Protein AF-A0A8X6WQ68-F1 (afdb_monomer)

Nearest PDB structures (foldseek):
  4zov-assembly1_A  TM=7.826E-01  e=2.730E-06  Saccharomyces cerevisiae
  7mqa-assembly1_LT  TM=6.633E-01  e=1.779E-06  Homo sapiens
  3mbr-assembly1_X  TM=6.142E-01  e=1.223E-06  Xanthomonas campestris pv. campestris
  7mq8-assembly1_LT  TM=6.773E-01  e=4.189E-06  Homo sapiens
  5n4a-assembly1_A  TM=7.843E-01  e=5.774E-05  Chlamydomonas reinhardtii

Sequence (247 aa):
MVLTCDQKEQKELVNIPEPIRCIDSTYQGGLNLLLVLSTKGHLSIRDADRNGLLIRYVKPFSHVPLFMTINNDYVYLSSAGFLSVLDISTGKFVKKYELAAAYTSLTVHKNHIFTTSFSGFVRCYSKSQIQNVRAYYGAGKKALTCIHARDDWVFTGNRFGKISVFKFDPEPAFPCQFGKCEIVFSLVEDLLYHVLESENHNLPRAGSICPWRKCRVKFQMNWNKEAVYNHIQAHIISSESLYNSTS

Foldseek 3Di:
DDPDDDPVPDADLDDDPFAWQDWDWDDDPNFTWIWTAGQQGWIFIAGVVVSGHTPDTADHDPFRFNEWDDDPQWIWTDGAQKIWIAGNVVSDTDDMDGDPGDFQYWDDDDQWIWTFAQQQWIWIAGVVGRVLIAIDGFFPRGGWRYWDDDPQKIWTDDPVGTIDIDRDDSPAWQAQQQAPGGHIYRDLVRSLCVDQPDPNHDQDAQQDAGRRNPGGDHHHNPDDPVNSSVVVNVVSVVSVVVVVVVD

Structure (mmCIF, N/CA/C/O backbone):
data_AF-A0A8X6WQ68-F1
#
_entry.id   AF-A0A8X6WQ68-F1
#
loop_
_atom_site.group_PDB
_atom_site.id
_atom_site.type_symbol
_atom_site.label_atom_id
_atom_site.label_alt_id
_atom_site.label_comp_id
_atom_site.label_asym_id
_atom_site.label_entity_id
_atom_site.label_seq_id
_atom_site.pdbx_PDB_ins_code
_atom_site.Cartn_x
_atom_site.Cartn_y
_atom_site.Cartn_z
_atom_site.occupancy
_atom_site.B_iso_or_equiv
_atom_site.auth_seq_id
_atom_site.auth_comp_id
_atom_site.auth_asym_id
_atom_site.auth_atom_id
_atom_site.pdbx_PDB_model_num
ATOM 1 N N . MET A 1 1 ? -27.259 11.630 -2.981 1.00 39.47 1 MET A N 1
ATOM 2 C CA . MET A 1 1 ? -27.544 11.531 -1.537 1.00 39.47 1 MET A CA 1
ATOM 3 C C . MET A 1 1 ? -26.537 12.422 -0.830 1.00 39.47 1 MET A C 1
ATOM 5 O O . MET A 1 1 ? -25.365 12.076 -0.794 1.00 39.47 1 MET A O 1
ATOM 9 N N . VAL A 1 2 ? -26.947 13.622 -0.422 1.00 39.28 2 VAL A N 1
ATOM 10 C CA . VAL A 1 2 ? -26.086 14.534 0.344 1.00 39.28 2 VAL A CA 1
ATOM 11 C C . VAL A 1 2 ? -26.319 14.186 1.808 1.00 39.28 2 VAL A C 1
ATOM 13 O O . VAL A 1 2 ? -27.416 14.397 2.312 1.00 39.28 2 VAL A O 1
ATOM 16 N N . LEU A 1 3 ? -25.331 13.570 2.455 1.00 40.09 3 LEU A N 1
ATOM 17 C CA . LEU A 1 3 ? -25.354 13.334 3.898 1.00 40.09 3 LEU A CA 1
ATOM 18 C C . LEU A 1 3 ? -25.135 14.685 4.585 1.00 40.09 3 LEU A C 1
ATOM 20 O O . LEU A 1 3 ? -24.005 15.153 4.704 1.00 40.09 3 LEU A O 1
ATOM 24 N N . THR A 1 4 ? -26.216 15.349 4.981 1.00 47.88 4 THR A N 1
ATOM 25 C CA . THR A 1 4 ? -26.143 16.499 5.883 1.00 47.88 4 THR A CA 1
ATOM 26 C C . THR A 1 4 ? -26.001 15.970 7.305 1.00 47.88 4 THR A C 1
ATOM 28 O O . THR A 1 4 ? -26.917 15.335 7.818 1.00 47.88 4 THR A O 1
ATOM 31 N N . CYS A 1 5 ? -24.841 16.197 7.925 1.00 54.12 5 CYS A N 1
ATOM 32 C CA . CYS A 1 5 ? -24.649 15.965 9.355 1.00 54.12 5 CYS A CA 1
ATOM 33 C C . CYS A 1 5 ? -25.395 17.070 10.113 1.00 54.12 5 CYS A C 1
ATOM 35 O O . CYS A 1 5 ? -25.023 18.242 10.019 1.00 54.12 5 CYS A O 1
ATOM 37 N N . ASP A 1 6 ? -26.483 16.712 10.791 1.00 54.50 6 ASP A N 1
ATOM 38 C CA . ASP A 1 6 ? -27.281 17.651 11.572 1.00 54.50 6 ASP A CA 1
ATOM 39 C C . ASP A 1 6 ? -26.490 18.035 12.838 1.00 54.50 6 ASP A C 1
ATOM 41 O O . ASP A 1 6 ? -26.101 17.176 13.630 1.00 54.50 6 ASP A O 1
ATOM 45 N N . GLN A 1 7 ? -26.213 19.328 13.050 1.00 55.22 7 GLN A N 1
ATOM 46 C CA . GLN A 1 7 ? -25.324 19.797 14.134 1.00 55.22 7 GLN A CA 1
ATOM 47 C C . GLN A 1 7 ? -25.799 19.407 15.548 1.00 55.22 7 GLN A C 1
ATOM 49 O O . GLN A 1 7 ? -25.013 19.435 16.494 1.00 55.22 7 GLN A O 1
ATOM 54 N N . LYS A 1 8 ? -27.070 19.016 15.706 1.00 58.16 8 LYS A N 1
ATOM 55 C CA . LYS A 1 8 ? -27.654 18.574 16.983 1.00 58.16 8 LYS A CA 1
ATOM 56 C C . LYS A 1 8 ? -27.119 17.226 17.487 1.00 58.16 8 LYS A C 1
ATOM 58 O O . LYS A 1 8 ? -27.368 16.890 18.641 1.00 58.16 8 LYS A O 1
ATOM 63 N N . GLU A 1 9 ? -26.370 16.481 16.674 1.00 69.75 9 GLU A N 1
ATOM 64 C CA . GLU A 1 9 ? -25.820 15.165 17.037 1.00 69.75 9 GLU A CA 1
ATOM 65 C C . GLU A 1 9 ? -24.306 15.173 17.328 1.00 69.75 9 GLU A C 1
ATOM 67 O O . GLU A 1 9 ? -23.690 14.116 17.473 1.00 69.75 9 GLU A O 1
ATOM 72 N N . GLN A 1 10 ? -23.678 16.347 17.459 1.00 71.50 10 GLN A N 1
ATOM 73 C CA . GLN A 1 10 ? -22.254 16.434 17.786 1.00 71.50 10 GLN A CA 1
ATOM 74 C C . GLN A 1 10 ? -21.989 16.019 19.245 1.00 71.50 10 GLN A C 1
ATOM 76 O O . GLN A 1 10 ? -22.470 16.651 20.185 1.00 71.50 10 GLN A O 1
ATOM 81 N N . LYS A 1 11 ? -21.186 14.966 19.441 1.00 79.94 11 LYS A N 1
ATOM 82 C CA . LYS A 1 11 ? -20.765 14.466 20.761 1.00 79.94 11 LYS A CA 1
ATOM 83 C C . LYS A 1 11 ? -19.256 14.261 20.815 1.00 79.94 11 LYS A C 1
ATOM 85 O O . LYS A 1 11 ? -18.659 13.730 19.880 1.00 79.94 11 LYS A O 1
ATOM 90 N N . GLU A 1 12 ? -18.646 14.611 21.942 1.00 83.31 12 GLU A N 1
ATOM 91 C CA . GLU A 1 12 ? -17.256 14.259 22.233 1.00 83.31 12 GLU A CA 1
ATOM 92 C C . GLU A 1 12 ? -17.191 12.836 22.800 1.00 83.31 12 GLU A C 1
ATOM 94 O O . GLU A 1 12 ? -17.532 12.594 23.955 1.00 83.31 12 GLU A O 1
ATOM 99 N N . LEU A 1 13 ? -16.774 11.871 21.976 1.00 83.94 13 LEU A N 1
ATOM 100 C CA . LEU A 1 13 ? -16.684 10.459 22.381 1.00 83.94 13 LEU A CA 1
ATOM 101 C C . LEU A 1 13 ? -15.367 10.121 23.096 1.00 83.94 13 LEU A C 1
ATOM 103 O O . LEU A 1 13 ? -15.282 9.136 23.830 1.00 83.94 13 LEU A O 1
ATOM 107 N N . VAL A 1 14 ? -14.310 10.897 22.847 1.00 85.62 14 VAL A N 1
ATOM 108 C CA . VAL A 1 14 ? -12.965 10.632 23.367 1.00 85.62 14 VAL A CA 1
ATOM 109 C C . VAL A 1 14 ? -12.315 11.938 23.785 1.00 85.62 14 VAL A C 1
ATOM 111 O O . VAL A 1 14 ? -12.101 12.815 22.957 1.00 85.62 14 VAL A O 1
ATOM 114 N N . ASN A 1 15 ? -11.938 12.020 25.059 1.00 86.00 15 ASN A N 1
ATOM 115 C CA . ASN A 1 15 ? -11.132 13.103 25.601 1.00 86.00 15 ASN A CA 1
ATOM 116 C C . ASN A 1 15 ? -9.866 12.498 26.221 1.00 86.00 15 ASN A C 1
ATOM 118 O O . ASN A 1 15 ? -9.918 11.882 27.287 1.00 86.00 15 ASN A O 1
ATOM 122 N N . ILE A 1 16 ? -8.749 12.591 25.498 1.00 84.94 16 ILE A N 1
ATOM 123 C CA . ILE A 1 16 ? -7.429 12.156 25.962 1.00 84.94 16 ILE A CA 1
ATOM 124 C C . ILE A 1 16 ? -6.412 13.279 25.722 1.00 84.94 16 ILE A C 1
ATOM 126 O O . ILE A 1 16 ? -6.554 14.021 24.750 1.00 84.94 16 ILE A O 1
ATOM 130 N N . PRO A 1 17 ? -5.381 13.415 26.576 1.00 85.31 17 PRO A N 1
ATOM 131 C CA . PRO A 1 17 ? -4.404 14.495 26.456 1.00 85.31 17 PRO A CA 1
ATOM 132 C C . PRO A 1 17 ? -3.462 14.317 25.257 1.00 85.31 17 PRO A C 1
ATOM 134 O O . PRO A 1 17 ? -2.852 15.281 24.797 1.00 85.31 17 PRO A O 1
ATOM 137 N N . GLU A 1 18 ? -3.298 13.093 24.748 1.00 88.56 18 GLU A N 1
ATOM 138 C CA . GLU A 1 18 ? -2.477 12.847 23.567 1.00 88.56 18 GLU A CA 1
ATOM 139 C C . GLU A 1 18 ? -3.192 13.209 22.257 1.00 88.56 18 GLU A C 1
ATOM 141 O O . GLU A 1 18 ? -4.335 12.800 22.050 1.00 88.56 18 GLU A O 1
ATOM 146 N N . PRO A 1 19 ? -2.491 13.832 21.288 1.00 91.44 19 PRO A N 1
ATOM 147 C CA . PRO A 1 19 ? -3.024 13.994 19.944 1.00 91.44 19 PRO A CA 1
ATOM 148 C C . PRO A 1 19 ? -3.366 12.645 19.308 1.00 91.44 19 PRO A C 1
ATOM 150 O O . PRO A 1 19 ? -2.598 11.675 19.414 1.00 91.44 19 PRO A O 1
ATOM 153 N N . ILE A 1 20 ? -4.493 12.609 18.600 1.00 91.75 20 ILE A N 1
ATOM 154 C CA . ILE A 1 20 ? -4.944 11.440 17.850 1.00 91.75 20 ILE A CA 1
ATOM 155 C C . ILE A 1 20 ? -4.183 11.364 16.528 1.00 91.75 20 ILE A C 1
ATOM 157 O O . ILE A 1 20 ? -4.149 12.321 15.758 1.00 91.75 20 ILE A O 1
ATOM 161 N N . ARG A 1 21 ? -3.548 10.218 16.268 1.00 90.31 21 ARG A N 1
ATOM 162 C CA . ARG A 1 21 ? -2.828 9.946 15.018 1.00 90.31 21 ARG A CA 1
ATOM 163 C C . ARG A 1 21 ? -3.771 9.438 13.937 1.00 90.31 21 ARG A C 1
ATOM 165 O O . ARG A 1 21 ? -3.652 9.853 12.790 1.00 90.31 21 ARG A O 1
ATOM 172 N N . CYS A 1 22 ? -4.638 8.495 14.290 1.00 91.00 22 CYS A N 1
ATOM 173 C CA . CYS A 1 22 ? -5.519 7.817 13.351 1.00 91.00 22 CYS A CA 1
ATOM 174 C C . CYS A 1 22 ? -6.779 7.338 14.075 1.00 91.00 22 CYS A C 1
ATOM 176 O O . CYS A 1 22 ? -6.718 6.951 15.246 1.00 91.00 22 CYS A O 1
ATOM 178 N N . ILE A 1 23 ? 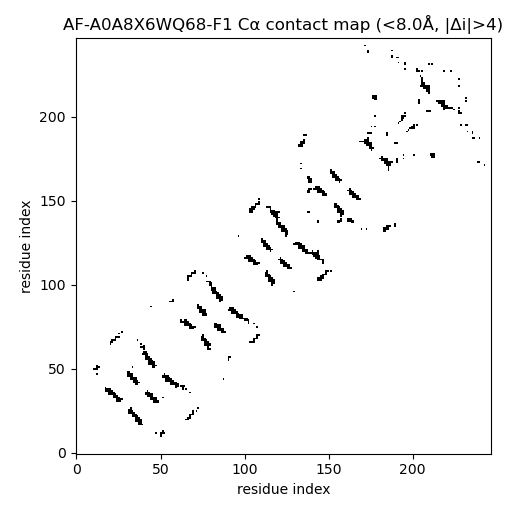-7.897 7.363 13.360 1.00 93.56 23 ILE A N 1
ATOM 179 C CA . ILE A 1 23 ? -9.164 6.774 13.776 1.00 93.56 23 ILE A CA 1
ATOM 180 C C . ILE A 1 23 ? -9.651 5.853 12.668 1.00 93.56 23 ILE A C 1
ATOM 182 O O . ILE A 1 23 ? -9.418 6.131 11.493 1.00 93.56 23 ILE A O 1
ATOM 186 N N . ASP A 1 24 ? -10.309 4.774 13.055 1.00 93.19 24 ASP A N 1
ATOM 187 C CA . ASP A 1 24 ? -10.980 3.866 12.131 1.00 93.19 24 ASP A CA 1
ATOM 188 C C . ASP A 1 24 ? -12.173 3.228 12.856 1.00 93.19 24 ASP A C 1
ATOM 190 O O . ASP A 1 24 ? -12.227 3.233 14.092 1.00 93.19 24 ASP A O 1
ATOM 194 N N . SER A 1 25 ? -13.149 2.716 12.115 1.00 92.75 25 SER A N 1
ATOM 195 C CA . SER A 1 25 ? -14.351 2.113 12.690 1.00 92.75 25 SER A CA 1
ATOM 196 C C . SER A 1 25 ? -14.663 0.763 12.064 1.00 92.75 25 SER A C 1
ATOM 198 O O . SER A 1 25 ? -14.331 0.481 10.916 1.00 92.75 25 SER A O 1
ATOM 200 N N . THR A 1 26 ? -15.290 -0.110 12.846 1.00 93.56 26 THR A N 1
ATOM 201 C CA . THR A 1 26 ? -15.739 -1.421 12.374 1.00 93.56 26 THR A CA 1
ATOM 202 C C . THR A 1 26 ? -16.965 -1.875 13.148 1.00 93.56 26 THR A C 1
ATOM 204 O O . THR A 1 26 ? -17.237 -1.376 14.238 1.00 93.56 26 THR A O 1
ATOM 207 N N . TYR A 1 27 ? -17.699 -2.835 12.601 1.00 92.00 27 TYR A N 1
ATOM 208 C CA . TYR A 1 27 ? -18.811 -3.478 13.286 1.00 92.00 27 TYR A CA 1
ATOM 209 C C . TYR A 1 27 ? -18.406 -4.893 13.683 1.00 92.00 27 TYR A C 1
ATOM 211 O O . TYR A 1 27 ? -18.073 -5.709 12.823 1.00 92.00 27 TYR A O 1
ATOM 219 N N . GLN A 1 28 ? -18.433 -5.192 14.980 1.00 87.75 28 GLN A N 1
ATOM 220 C CA . GLN A 1 28 ? -18.048 -6.503 15.495 1.00 87.75 28 GLN A CA 1
ATOM 221 C C . GLN A 1 28 ? -18.981 -6.929 16.625 1.00 87.75 28 GLN A C 1
ATOM 223 O O . GLN A 1 28 ? -19.197 -6.189 17.582 1.00 87.75 28 GLN A O 1
ATOM 228 N N . GLY A 1 29 ? -19.523 -8.146 16.527 1.00 83.25 29 GLY A N 1
ATOM 229 C CA . GLY A 1 29 ? -20.290 -8.764 17.613 1.00 83.25 29 GLY A CA 1
ATOM 230 C C . GLY A 1 29 ? -21.508 -7.957 18.075 1.00 83.25 29 GLY A C 1
ATOM 231 O O . GLY A 1 29 ? -21.838 -7.992 19.256 1.00 83.25 29 GLY A O 1
ATOM 232 N N . GLY A 1 30 ? -22.153 -7.208 17.177 1.00 86.69 30 GLY A N 1
ATOM 233 C CA . GLY A 1 30 ? -23.301 -6.370 17.529 1.00 86.69 30 GLY A CA 1
ATOM 234 C C . GLY A 1 30 ? -22.966 -4.919 17.883 1.00 86.69 30 GLY A C 1
ATOM 235 O O . GLY A 1 30 ? -23.890 -4.141 18.096 1.00 86.69 30 GLY A O 1
ATOM 236 N N . LEU A 1 31 ? -21.683 -4.553 17.952 1.00 90.19 31 LEU A N 1
ATOM 237 C CA . LEU A 1 31 ? -21.225 -3.240 18.405 1.00 90.19 31 LEU A CA 1
ATOM 238 C C . LEU A 1 31 ? -20.563 -2.454 17.272 1.00 90.19 31 LEU A C 1
ATOM 240 O O . LEU A 1 31 ? -19.722 -2.990 16.545 1.00 90.19 31 LEU A O 1
ATOM 244 N N . ASN A 1 32 ? -20.888 -1.164 17.177 1.00 92.50 32 ASN A N 1
ATOM 245 C CA . ASN A 1 32 ? -20.126 -0.205 16.384 1.00 92.50 32 ASN A CA 1
ATOM 246 C C . ASN A 1 32 ? -18.877 0.200 17.167 1.00 92.50 32 ASN A C 1
ATOM 248 O O . ASN A 1 32 ? -18.938 0.947 18.143 1.00 92.50 32 ASN A O 1
ATOM 252 N N . LEU A 1 33 ? -17.729 -0.322 16.756 1.00 93.62 33 LEU A N 1
ATOM 253 C CA . LEU A 1 33 ? -16.454 -0.070 17.403 1.00 93.62 33 LEU A CA 1
ATOM 254 C C . LEU A 1 33 ? -15.747 1.117 16.755 1.00 93.62 33 LEU A C 1
ATOM 256 O O . LEU A 1 33 ? -15.549 1.160 15.542 1.00 93.62 33 LEU A O 1
ATOM 260 N N . LEU A 1 34 ? -15.300 2.043 17.595 1.00 93.81 34 LEU A N 1
ATOM 261 C CA . LEU A 1 34 ? -14.383 3.118 17.253 1.00 93.81 34 LEU A CA 1
ATOM 262 C C . LEU A 1 34 ? -12.987 2.762 17.765 1.00 93.81 34 LEU A C 1
ATOM 264 O O . LEU A 1 34 ? -12.774 2.577 18.967 1.00 93.81 34 LEU A O 1
ATOM 268 N N . LEU A 1 35 ? -12.022 2.696 16.857 1.00 94.38 35 LEU A N 1
ATOM 269 C CA . LEU A 1 35 ? -10.621 2.484 17.177 1.00 94.38 35 LEU A CA 1
ATOM 270 C C . LEU A 1 35 ? -9.883 3.810 17.089 1.00 94.38 35 LEU A C 1
ATOM 272 O O . LEU A 1 35 ? -9.956 4.520 16.089 1.00 94.38 35 LEU A O 1
ATOM 276 N N . VAL A 1 36 ? -9.145 4.130 18.145 1.00 93.69 36 VAL A N 1
ATOM 277 C CA . VAL A 1 36 ? -8.416 5.391 18.263 1.00 93.69 36 VAL A CA 1
ATOM 278 C C . VAL A 1 36 ? -6.963 5.099 18.585 1.00 93.69 36 VAL A C 1
ATOM 280 O O . VAL A 1 36 ? -6.661 4.536 19.640 1.00 93.69 36 VAL A O 1
ATOM 283 N N . LEU A 1 37 ? -6.077 5.508 17.678 1.00 92.94 37 LEU A N 1
ATOM 284 C CA . LEU A 1 37 ? -4.631 5.418 17.821 1.00 92.94 37 LEU A CA 1
ATOM 285 C C . LEU A 1 37 ? -4.061 6.798 18.162 1.00 92.94 37 LEU A C 1
ATOM 287 O O . LEU A 1 37 ? -4.183 7.743 17.380 1.00 92.94 37 LEU A O 1
ATOM 291 N N . SER A 1 38 ? -3.393 6.914 19.307 1.00 91.50 38 SER A N 1
ATOM 292 C CA . SER A 1 38 ? -2.696 8.138 19.705 1.00 91.50 38 SER A CA 1
ATOM 293 C C . SER A 1 38 ? -1.315 8.253 19.057 1.00 91.50 38 SER A C 1
ATOM 295 O O . SER A 1 38 ? -0.701 7.273 18.634 1.00 91.50 38 SER A O 1
ATOM 297 N N . THR A 1 39 ? -0.772 9.467 19.045 1.00 88.75 39 THR A N 1
ATOM 298 C CA . THR A 1 39 ? 0.602 9.745 18.592 1.00 88.75 39 THR A CA 1
ATOM 299 C C . THR A 1 39 ? 1.694 9.077 19.427 1.00 88.75 39 THR A C 1
ATOM 301 O O . THR A 1 39 ? 2.803 8.921 18.923 1.00 88.75 39 THR A O 1
ATOM 304 N N . LYS A 1 40 ? 1.394 8.645 20.660 1.00 86.69 40 LYS A N 1
ATOM 305 C CA . LYS A 1 40 ? 2.298 7.840 21.502 1.00 86.69 40 LYS A CA 1
ATOM 306 C C . LYS A 1 40 ? 2.147 6.329 21.275 1.00 86.69 40 LYS A C 1
ATOM 308 O O . LYS A 1 40 ? 2.832 5.545 21.921 1.00 86.69 40 LYS A O 1
ATOM 313 N N . GLY A 1 41 ? 1.258 5.908 20.372 1.00 86.56 41 GLY A N 1
ATOM 314 C CA . GLY A 1 41 ? 0.984 4.497 20.109 1.00 86.56 41 GLY A CA 1
ATOM 315 C C . GLY A 1 41 ? 0.036 3.857 21.125 1.00 86.56 41 GLY A C 1
ATOM 316 O O . GLY A 1 41 ? 0.092 2.654 21.342 1.00 86.56 41 GLY A O 1
ATOM 317 N N . HIS A 1 42 ? -0.835 4.627 21.775 1.00 89.00 42 HIS A N 1
ATOM 318 C CA . HIS A 1 42 ? -1.912 4.045 22.577 1.00 89.00 42 HIS A CA 1
ATOM 319 C C . HIS A 1 42 ? -3.085 3.724 21.658 1.00 89.00 42 HIS A C 1
ATOM 321 O O . HIS A 1 42 ? -3.600 4.625 20.997 1.00 89.00 42 HIS A O 1
ATOM 327 N N . LEU A 1 43 ? -3.497 2.458 21.609 1.00 92.38 43 LEU A N 1
ATOM 328 C CA . LEU A 1 43 ? -4.668 2.031 20.852 1.00 92.38 43 LEU A CA 1
ATOM 329 C C . LEU A 1 43 ? -5.808 1.713 21.821 1.00 92.38 43 LEU A C 1
ATOM 331 O O . LEU A 1 43 ? -5.693 0.828 22.671 1.00 92.38 43 LEU A O 1
ATOM 335 N N . SER A 1 44 ? -6.909 2.445 21.678 1.00 92.75 44 SER A N 1
ATOM 336 C CA . SER A 1 44 ? -8.145 2.210 22.424 1.00 92.75 44 SER A CA 1
ATOM 337 C C . SER A 1 44 ? -9.266 1.787 21.484 1.00 92.75 44 SER A C 1
ATOM 339 O O . SER A 1 44 ? -9.410 2.349 20.402 1.00 92.75 44 SER A O 1
ATOM 341 N N . ILE A 1 45 ? -10.037 0.790 21.909 1.00 93.94 45 ILE A N 1
ATOM 342 C CA . ILE A 1 45 ? -11.220 0.275 21.221 1.00 93.94 45 ILE A CA 1
ATOM 343 C C . ILE A 1 45 ? -12.421 0.674 22.071 1.00 93.94 45 ILE A C 1
ATOM 345 O O . ILE A 1 45 ? -12.466 0.375 23.271 1.00 93.94 45 ILE A O 1
ATOM 349 N N . ARG A 1 46 ? -13.366 1.384 21.466 1.00 93.69 46 ARG A N 1
ATOM 350 C CA . ARG A 1 46 ? -14.482 2.030 22.154 1.00 93.69 46 ARG A CA 1
ATOM 351 C C . ARG A 1 46 ? -15.803 1.708 21.479 1.00 93.69 46 ARG A C 1
ATOM 353 O O . ARG A 1 46 ? -15.838 1.510 20.274 1.00 93.69 46 ARG A O 1
ATOM 360 N N . ASP A 1 47 ? -16.873 1.682 22.256 1.00 92.94 47 ASP A N 1
ATOM 361 C CA . ASP A 1 47 ? -18.238 1.572 21.748 1.00 92.94 47 ASP A CA 1
ATOM 362 C C . ASP A 1 47 ? -18.712 2.951 21.275 1.00 92.94 47 ASP A C 1
ATOM 364 O O . ASP A 1 47 ? -18.823 3.876 22.084 1.00 92.94 47 ASP A O 1
ATOM 368 N N . ALA A 1 48 ? -18.957 3.113 19.976 1.00 90.12 48 ALA A N 1
ATOM 369 C CA . ALA A 1 48 ? -19.413 4.376 19.408 1.00 90.12 48 ALA A CA 1
ATOM 370 C C . ALA A 1 48 ? -20.849 4.721 19.842 1.00 90.12 48 ALA A C 1
ATOM 372 O O . ALA A 1 48 ? -21.136 5.888 20.114 1.00 90.12 48 ALA A O 1
ATOM 373 N N . ASP A 1 49 ? -21.721 3.719 19.985 1.00 88.75 49 ASP A N 1
ATOM 374 C CA . ASP A 1 49 ? -23.140 3.917 20.299 1.00 88.75 49 ASP A CA 1
ATOM 375 C C . ASP A 1 49 ? -23.342 4.255 21.782 1.00 88.75 49 ASP A C 1
ATOM 377 O O . ASP A 1 49 ? -24.236 5.019 22.154 1.00 88.75 49 ASP A O 1
ATOM 381 N N . ARG A 1 50 ? -22.468 3.736 22.653 1.00 88.25 50 ARG A N 1
ATOM 382 C CA . ARG A 1 50 ? -22.502 3.982 24.106 1.00 88.25 50 ARG A CA 1
ATOM 383 C C . ARG A 1 50 ? -21.582 5.126 24.532 1.00 88.25 50 ARG A C 1
ATOM 385 O O . ARG A 1 50 ? -20.835 4.996 25.501 1.00 88.25 50 ARG A O 1
ATOM 392 N N . ASN A 1 51 ? -21.641 6.250 23.814 1.00 84.94 51 ASN A N 1
ATOM 393 C CA . ASN A 1 51 ? -20.879 7.476 24.098 1.00 84.94 51 ASN A CA 1
ATOM 394 C C . ASN A 1 51 ? -19.357 7.246 24.261 1.00 84.94 51 ASN A C 1
ATOM 396 O O . ASN A 1 51 ? -18.720 7.844 25.126 1.00 84.94 51 ASN A O 1
ATOM 400 N N . GLY A 1 52 ? -18.754 6.371 23.451 1.00 87.75 52 GLY A N 1
ATOM 401 C CA . GLY A 1 52 ? -17.304 6.161 23.457 1.00 87.75 52 GLY A CA 1
ATOM 402 C C . GLY A 1 52 ? -16.786 5.325 24.630 1.00 87.75 52 GLY A C 1
ATOM 403 O O . GLY A 1 52 ? -15.598 5.434 24.969 1.00 87.75 52 GLY A O 1
ATOM 404 N N . LEU A 1 53 ? -17.643 4.503 25.255 1.00 91.44 53 LEU A N 1
ATOM 405 C CA . LEU A 1 53 ? -17.269 3.610 26.354 1.00 91.44 53 LEU A CA 1
ATOM 406 C C . LEU A 1 53 ? -16.030 2.791 25.977 1.00 91.44 53 LEU A C 1
ATOM 408 O O . LEU A 1 53 ? -16.002 2.126 24.944 1.00 91.44 53 LEU A O 1
ATOM 412 N N . LEU A 1 54 ? -15.000 2.827 26.823 1.00 92.62 54 LEU A N 1
ATOM 413 C CA . LEU A 1 54 ? -13.782 2.055 26.605 1.00 92.62 54 LEU A CA 1
ATOM 414 C C . LEU A 1 54 ? -14.070 0.563 26.773 1.00 92.62 54 LEU A C 1
ATOM 416 O O . LEU A 1 54 ? -14.276 0.090 27.886 1.00 92.62 54 LEU A O 1
ATOM 420 N N . ILE A 1 55 ? -14.029 -0.176 25.667 1.00 91.94 55 ILE A N 1
ATOM 421 C CA . ILE A 1 55 ? -14.144 -1.637 25.677 1.00 91.94 55 ILE A CA 1
ATOM 422 C C . ILE A 1 55 ? -12.777 -2.246 25.963 1.00 91.94 55 ILE A C 1
ATOM 424 O O . ILE A 1 55 ? -12.650 -3.182 26.752 1.00 91.94 55 ILE A O 1
ATOM 428 N N . ARG A 1 56 ? -11.733 -1.725 25.308 1.00 90.75 56 ARG A N 1
ATOM 429 C CA . ARG A 1 56 ? -10.396 -2.300 25.420 1.00 90.75 56 ARG A CA 1
ATOM 430 C C . ARG A 1 56 ? -9.299 -1.270 25.24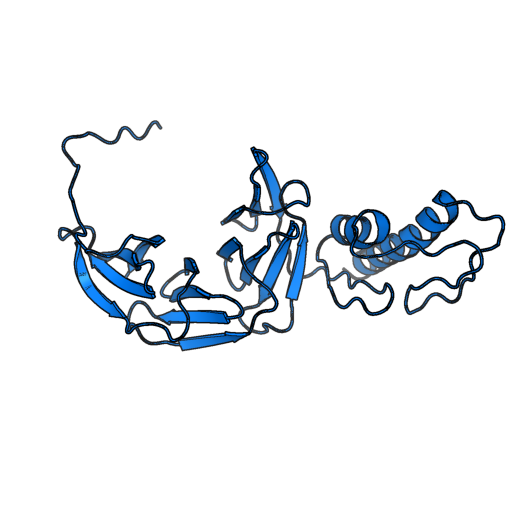2 1.00 90.75 56 ARG A C 1
ATOM 432 O O . ARG A 1 56 ? -9.374 -0.378 24.403 1.00 90.75 56 ARG A O 1
ATOM 439 N N . TYR A 1 57 ? -8.233 -1.471 26.002 1.00 90.50 57 TYR A N 1
ATOM 440 C CA . TYR A 1 57 ? -6.979 -0.756 25.856 1.00 90.50 57 TYR A CA 1
ATOM 441 C C . TYR A 1 57 ? -5.868 -1.739 25.492 1.00 90.50 57 TYR A C 1
ATOM 443 O O . TYR A 1 57 ? -5.685 -2.757 26.162 1.00 90.50 57 TYR A O 1
ATOM 451 N N . VAL A 1 58 ? -5.139 -1.445 24.421 1.00 87.31 58 VAL A N 1
ATOM 452 C CA . VAL A 1 58 ? -4.010 -2.256 23.961 1.00 87.31 58 VAL A CA 1
ATOM 453 C C . VAL A 1 58 ? -2.731 -1.644 24.514 1.00 87.31 58 VAL A C 1
ATOM 455 O O . VAL A 1 58 ? -2.535 -0.429 24.461 1.00 87.31 58 VAL A O 1
ATOM 458 N N . LYS A 1 59 ? -1.859 -2.492 25.071 1.00 78.44 59 LYS A N 1
ATOM 459 C CA . LYS A 1 59 ? -0.589 -2.045 25.654 1.00 78.44 59 LYS A CA 1
ATOM 460 C C . LYS A 1 59 ? 0.267 -1.297 24.617 1.00 78.44 59 LYS A C 1
ATOM 462 O O . LYS A 1 59 ? 0.193 -1.632 23.434 1.00 78.44 59 LYS A O 1
ATOM 467 N N . PRO A 1 60 ? 1.103 -0.337 25.059 1.00 71.38 60 PRO A N 1
ATOM 468 C CA . PRO A 1 60 ? 1.958 0.437 24.166 1.00 71.38 60 PRO A CA 1
ATOM 469 C C . PRO A 1 60 ? 2.826 -0.454 23.274 1.00 71.38 60 PRO A C 1
ATOM 471 O O . PRO A 1 60 ? 3.406 -1.442 23.732 1.00 71.38 60 PRO A O 1
ATOM 474 N N . PHE A 1 61 ? 2.916 -0.090 21.997 1.00 78.19 61 PHE A N 1
ATOM 475 C CA . PHE A 1 61 ? 3.749 -0.791 21.023 1.00 78.19 61 PHE A CA 1
ATOM 476 C C . PHE A 1 61 ? 5.232 -0.508 21.276 1.00 78.19 61 PHE A C 1
ATOM 478 O O . PHE A 1 61 ? 5.605 0.601 21.654 1.00 78.19 61 PHE A O 1
ATOM 485 N N . SER A 1 62 ? 6.096 -1.485 20.984 1.00 74.25 62 SER A N 1
ATOM 486 C CA . SER A 1 62 ? 7.552 -1.278 21.020 1.00 74.25 62 SER A CA 1
ATOM 487 C C . SER A 1 62 ? 8.017 -0.225 20.006 1.00 74.25 62 SER A C 1
ATOM 489 O O . SER A 1 62 ? 9.017 0.451 20.222 1.00 74.25 62 SER A O 1
ATOM 491 N N . HIS A 1 63 ? 7.283 -0.083 18.900 1.00 81.31 63 HIS A N 1
ATOM 492 C CA . HIS A 1 63 ? 7.473 0.958 17.896 1.00 81.31 63 HIS A CA 1
ATOM 493 C C . HIS A 1 63 ? 6.152 1.681 17.687 1.00 81.31 63 HIS A C 1
ATOM 495 O O . HIS A 1 63 ? 5.129 1.035 17.470 1.00 81.31 63 HIS A O 1
ATOM 501 N N . VAL A 1 64 ? 6.181 3.011 17.720 1.00 84.69 64 VAL A N 1
ATOM 502 C CA . VAL A 1 64 ? 4.985 3.837 17.538 1.00 84.69 64 VAL A CA 1
ATOM 503 C C . VAL A 1 64 ? 4.415 3.606 16.130 1.00 84.69 64 VAL A C 1
ATOM 505 O O . VAL A 1 64 ? 5.107 3.892 15.146 1.00 84.69 64 VAL A O 1
ATOM 508 N N . PRO A 1 65 ? 3.179 3.089 16.000 1.00 84.19 65 PRO A N 1
ATOM 509 C CA . PRO A 1 65 ? 2.552 2.922 14.699 1.00 84.19 65 PRO A CA 1
ATOM 510 C C . PRO A 1 65 ? 2.240 4.282 14.072 1.00 84.19 65 PRO A C 1
ATOM 512 O O . PRO A 1 65 ? 1.784 5.210 14.741 1.00 84.19 65 PRO A O 1
ATOM 515 N N . LEU A 1 66 ? 2.483 4.390 12.771 1.00 86.31 66 LEU A N 1
ATOM 516 C CA . LEU A 1 66 ? 2.208 5.577 11.967 1.00 86.31 66 LEU A CA 1
ATOM 517 C C . LEU A 1 66 ? 0.835 5.495 11.299 1.00 86.31 66 LEU A C 1
ATOM 519 O O . LEU A 1 66 ? 0.150 6.510 11.196 1.00 86.31 66 LEU A O 1
ATOM 523 N N . PHE A 1 67 ? 0.436 4.290 10.882 1.00 88.94 67 PHE A N 1
ATOM 524 C CA . PHE A 1 67 ? -0.811 4.046 10.161 1.00 88.94 67 PHE A CA 1
ATOM 525 C C . PHE A 1 67 ? -1.560 2.861 10.752 1.00 88.94 67 PHE A C 1
ATOM 527 O O . PHE A 1 67 ? -0.951 1.888 11.204 1.00 88.94 67 PHE A O 1
ATOM 534 N N . MET A 1 68 ? -2.884 2.956 10.708 1.00 92.12 68 MET A N 1
ATOM 535 C CA . MET A 1 68 ? -3.813 1.929 11.144 1.00 92.12 68 MET A CA 1
ATOM 536 C C . MET A 1 68 ? -4.832 1.696 10.034 1.00 92.12 68 MET A C 1
ATOM 538 O O . MET A 1 68 ? -5.287 2.648 9.408 1.00 92.12 68 MET A O 1
ATOM 542 N N . THR A 1 69 ? -5.172 0.435 9.797 1.00 93.25 69 THR A N 1
ATOM 543 C CA . THR A 1 69 ? -6.324 0.054 8.978 1.00 93.25 69 THR A CA 1
ATOM 544 C C . THR A 1 69 ? -6.964 -1.187 9.575 1.00 93.25 69 THR A C 1
ATOM 546 O O . THR A 1 69 ? -6.267 -2.067 10.098 1.00 93.25 69 THR A O 1
ATOM 549 N N . ILE A 1 70 ? -8.285 -1.256 9.514 1.00 92.25 70 ILE A N 1
ATOM 550 C CA . ILE A 1 70 ? -9.050 -2.411 9.960 1.00 92.25 70 ILE A CA 1
ATOM 551 C C . ILE A 1 70 ? -9.452 -3.251 8.755 1.00 92.25 70 ILE A C 1
ATOM 553 O O . ILE A 1 70 ? -9.874 -2.741 7.721 1.00 92.25 70 ILE A O 1
ATOM 557 N N . ASN A 1 71 ? -9.332 -4.568 8.895 1.00 90.69 71 ASN A N 1
ATOM 558 C CA . ASN A 1 71 ? -9.906 -5.500 7.939 1.00 90.69 71 ASN A CA 1
ATOM 559 C C . ASN A 1 71 ? -10.427 -6.730 8.683 1.00 90.69 71 ASN A C 1
ATOM 561 O O . ASN A 1 71 ? -9.637 -7.525 9.204 1.00 90.69 71 ASN A O 1
ATOM 565 N N . ASN A 1 72 ? -11.750 -6.905 8.657 1.00 87.62 72 ASN A N 1
ATOM 566 C CA . ASN A 1 72 ? -12.490 -7.878 9.463 1.00 87.62 72 ASN A CA 1
ATOM 567 C C . ASN A 1 72 ? -12.211 -7.669 10.966 1.00 87.62 72 ASN A C 1
ATOM 569 O O . ASN A 1 72 ? -12.241 -6.541 11.453 1.00 87.62 72 ASN A O 1
ATOM 573 N N . ASP A 1 73 ? -11.889 -8.745 11.683 1.00 90.50 73 ASP A N 1
ATOM 574 C CA . ASP A 1 73 ? -11.628 -8.752 13.125 1.00 90.50 73 ASP A CA 1
ATOM 575 C C . ASP A 1 73 ? -10.191 -8.350 13.502 1.00 90.50 73 ASP A C 1
ATOM 577 O O . ASP A 1 73 ? -9.793 -8.471 14.663 1.00 90.50 73 ASP A O 1
ATOM 581 N N . TYR A 1 74 ? -9.391 -7.893 12.532 1.00 92.56 74 TYR A N 1
ATOM 582 C CA . TYR A 1 74 ? -7.981 -7.579 12.733 1.00 92.56 74 TYR A CA 1
ATOM 583 C C . TYR A 1 74 ? -7.660 -6.113 12.454 1.00 92.56 74 TYR A C 1
ATOM 585 O O . TYR A 1 74 ? -8.079 -5.533 11.450 1.00 92.56 74 TYR A O 1
ATOM 593 N N . VAL A 1 75 ? -6.817 -5.549 13.315 1.00 93.38 75 VAL A N 1
ATOM 594 C CA . VAL A 1 75 ? -6.183 -4.245 13.130 1.00 93.38 75 VAL A CA 1
ATOM 595 C C . VAL A 1 75 ? -4.781 -4.458 12.591 1.00 93.38 75 VAL A C 1
ATOM 597 O O . VAL A 1 75 ? -3.976 -5.189 13.175 1.00 93.38 75 VAL A O 1
ATOM 600 N N . TYR A 1 76 ? -4.475 -3.781 11.497 1.00 92.75 76 TYR A N 1
ATOM 601 C CA . TYR A 1 76 ? -3.154 -3.756 10.900 1.00 92.75 76 TYR A CA 1
ATOM 602 C C . TYR A 1 76 ? -2.496 -2.421 11.216 1.00 92.75 76 TYR A C 1
ATOM 604 O O . TYR A 1 76 ? -3.025 -1.355 10.902 1.00 92.75 76 TYR A O 1
ATOM 612 N N . LEU A 1 77 ? -1.334 -2.491 11.852 1.00 91.12 77 LEU A N 1
ATOM 613 C CA . LEU A 1 77 ? -0.603 -1.339 12.355 1.00 91.12 77 LEU A CA 1
ATOM 614 C C . LEU A 1 77 ? 0.771 -1.300 11.715 1.00 91.12 77 LEU A C 1
ATOM 616 O O . LEU A 1 77 ? 1.584 -2.203 11.920 1.00 91.12 77 LEU A O 1
ATOM 620 N N . SER A 1 78 ? 1.033 -0.254 10.945 1.00 88.94 78 SER A N 1
ATOM 621 C CA . SER A 1 78 ? 2.321 -0.064 10.289 1.00 88.94 78 SER A CA 1
ATOM 622 C C . SER A 1 78 ? 3.175 0.918 11.078 1.00 88.94 78 SER A C 1
ATOM 624 O O . SER A 1 78 ? 2.762 2.046 11.342 1.00 88.94 78 SER A O 1
ATOM 626 N N . SER A 1 79 ? 4.379 0.488 11.435 1.00 85.12 79 SER A N 1
ATOM 627 C CA . SER A 1 79 ? 5.464 1.318 11.955 1.00 85.12 79 SER A CA 1
ATOM 628 C C . SER A 1 79 ? 6.638 1.306 10.969 1.00 85.12 79 SER A C 1
ATOM 630 O O . SER A 1 79 ? 6.633 0.559 9.990 1.00 85.12 79 SER A O 1
ATOM 632 N N . ALA A 1 80 ? 7.675 2.109 11.221 1.00 79.00 80 ALA A N 1
ATOM 633 C CA . ALA A 1 80 ? 8.883 2.110 10.393 1.00 79.00 80 ALA A CA 1
ATOM 634 C C . ALA A 1 80 ? 9.503 0.696 10.324 1.00 79.00 80 ALA A C 1
ATOM 636 O O . ALA A 1 80 ? 10.045 0.211 11.313 1.00 79.00 80 ALA A O 1
ATOM 637 N N . GLY A 1 81 ? 9.363 0.023 9.177 1.00 80.38 81 GLY A N 1
ATOM 638 C CA . GLY A 1 81 ? 9.897 -1.322 8.924 1.00 80.38 81 GLY A CA 1
ATOM 639 C C . GLY A 1 81 ? 9.076 -2.506 9.454 1.00 80.38 81 GLY A C 1
ATOM 640 O O . GLY A 1 81 ? 9.412 -3.645 9.144 1.00 80.38 81 GLY A O 1
ATOM 641 N N . PHE A 1 82 ? 7.982 -2.287 10.194 1.00 87.50 82 PHE A N 1
ATOM 642 C CA . PHE A 1 82 ? 7.184 -3.393 10.740 1.00 87.50 82 PHE A CA 1
ATOM 643 C C . PHE A 1 82 ? 5.688 -3.225 10.504 1.00 87.50 82 PHE A C 1
ATOM 645 O O . PHE A 1 82 ? 5.146 -2.123 10.562 1.00 87.50 82 PHE A O 1
ATOM 652 N N . LEU A 1 83 ? 5.012 -4.353 10.312 1.00 89.88 83 LEU A N 1
ATOM 653 C CA . LEU A 1 83 ? 3.561 -4.456 10.307 1.00 89.88 83 LEU A CA 1
ATOM 654 C C . LEU A 1 83 ? 3.130 -5.403 11.423 1.00 89.88 83 LEU A C 1
ATOM 656 O O . LEU A 1 83 ? 3.470 -6.584 11.420 1.00 89.88 83 LEU A O 1
ATOM 660 N N . SER A 1 84 ? 2.386 -4.875 12.385 1.00 90.81 84 SER A N 1
ATOM 661 C CA . SER A 1 84 ? 1.829 -5.642 13.496 1.00 90.81 84 SER A CA 1
ATOM 662 C C . SER A 1 84 ? 0.348 -5.896 13.251 1.00 90.81 84 SER A C 1
ATOM 664 O O . SER A 1 84 ? -0.379 -4.987 12.857 1.00 90.81 84 SER A O 1
ATOM 666 N N . VAL A 1 85 ? -0.091 -7.127 13.491 1.00 92.44 85 VAL A N 1
ATOM 667 C CA . VAL A 1 85 ? -1.490 -7.544 13.378 1.00 92.44 85 VAL A CA 1
ATOM 668 C C . VAL A 1 85 ? -2.024 -7.829 14.770 1.00 92.44 85 VAL A C 1
ATOM 670 O O . VAL A 1 85 ? -1.474 -8.659 15.501 1.00 92.44 85 VAL A O 1
ATOM 673 N N . LEU A 1 86 ? -3.098 -7.140 15.118 1.00 92.50 86 LEU A N 1
ATOM 674 C CA . LEU A 1 86 ? -3.797 -7.259 16.385 1.00 92.50 86 LEU A CA 1
ATOM 675 C C . LEU A 1 86 ? -5.195 -7.818 16.135 1.00 92.50 86 LEU A C 1
ATOM 677 O O . LEU A 1 86 ? -5.868 -7.395 15.203 1.00 92.50 86 LEU A O 1
ATOM 681 N N . ASP A 1 87 ? -5.641 -8.731 16.980 1.00 92.81 87 ASP A N 1
ATOM 682 C CA . ASP A 1 87 ? -7.032 -9.179 17.008 1.00 92.81 87 ASP A CA 1
ATOM 683 C C . ASP A 1 87 ? -7.863 -8.232 17.883 1.00 92.81 87 ASP A C 1
ATOM 685 O O . ASP A 1 87 ? -7.505 -7.972 19.033 1.00 92.81 87 ASP A O 1
ATOM 689 N N . ILE A 1 88 ? -8.958 -7.701 17.340 1.00 91.62 88 ILE A N 1
ATOM 690 C CA . ILE A 1 88 ? -9.844 -6.748 18.027 1.00 91.62 88 ILE A CA 1
ATOM 691 C C . ILE A 1 88 ? -10.554 -7.426 19.205 1.00 91.62 88 ILE A C 1
ATOM 693 O O . ILE A 1 88 ? -10.653 -6.849 20.294 1.00 91.62 88 ILE A O 1
ATOM 697 N N . SER A 1 89 ? -10.980 -8.678 19.018 1.00 89.31 89 SER A N 1
ATOM 698 C CA . SER A 1 89 ? -11.767 -9.422 20.001 1.00 89.31 89 SER A CA 1
ATOM 699 C C . SER A 1 89 ? -10.956 -9.706 21.265 1.00 89.31 89 SER A C 1
ATOM 701 O O . SER A 1 89 ? -11.446 -9.514 22.380 1.00 89.31 89 SER A O 1
ATOM 703 N N . THR A 1 90 ? -9.681 -10.077 21.111 1.00 88.38 90 THR A N 1
ATOM 704 C CA . THR A 1 90 ? -8.783 -10.406 22.229 1.00 88.38 90 THR A CA 1
ATOM 705 C C . THR A 1 90 ? -7.910 -9.229 22.668 1.00 88.38 90 THR A C 1
ATOM 707 O O . THR A 1 90 ? -7.454 -9.192 23.814 1.00 88.38 90 THR A O 1
ATOM 710 N N . GLY A 1 91 ? -7.661 -8.266 21.776 1.00 86.38 91 GLY A N 1
ATOM 711 C CA . GLY A 1 91 ? -6.653 -7.211 21.920 1.00 86.38 91 GLY A CA 1
ATOM 712 C C . GLY A 1 91 ? -5.230 -7.730 22.057 1.00 86.38 91 GLY A C 1
ATOM 713 O O . GLY A 1 91 ? -4.396 -7.056 22.665 1.00 86.38 91 GLY A O 1
ATOM 714 N N . LYS A 1 92 ? -4.953 -8.937 21.555 1.00 88.94 92 LYS A N 1
ATOM 715 C CA . LYS A 1 92 ? -3.618 -9.535 21.564 1.00 88.94 92 LYS A CA 1
ATOM 716 C C . LYS A 1 92 ? -2.989 -9.470 20.179 1.00 88.94 92 LYS A C 1
ATOM 718 O O . LYS A 1 92 ? -3.672 -9.481 19.155 1.00 88.94 92 LYS A O 1
ATOM 723 N N . PHE A 1 93 ? -1.661 -9.409 20.160 1.00 88.38 93 PHE A N 1
ATOM 724 C CA . PHE A 1 93 ? -0.891 -9.503 18.926 1.00 88.38 93 PHE A CA 1
ATOM 725 C C . PHE A 1 93 ? -0.956 -10.921 18.383 1.00 88.38 93 PHE A C 1
ATOM 727 O O . PHE A 1 93 ? -0.697 -11.880 19.107 1.00 88.38 93 PHE A O 1
ATOM 734 N N . VAL A 1 94 ? -1.271 -11.027 17.098 1.00 90.75 94 VAL A N 1
ATOM 735 C CA . VAL A 1 94 ? -1.365 -12.306 16.395 1.00 90.75 94 VAL A CA 1
ATOM 736 C C . VAL A 1 94 ? -0.106 -12.539 15.576 1.00 90.75 94 VAL A C 1
ATOM 738 O O . VAL A 1 94 ? 0.461 -13.627 15.606 1.00 90.75 94 VAL A O 1
ATOM 741 N N . LYS A 1 95 ? 0.340 -11.517 14.835 1.00 89.25 95 LYS A N 1
ATOM 742 C CA . LYS A 1 95 ? 1.499 -11.607 13.938 1.00 89.25 95 LYS A CA 1
ATOM 743 C C . LYS A 1 95 ? 2.272 -10.296 13.898 1.00 89.25 95 LYS A C 1
ATOM 745 O O . LYS A 1 95 ? 1.698 -9.218 14.044 1.00 89.25 95 LYS A O 1
ATOM 750 N N . LYS A 1 96 ? 3.574 -10.402 13.651 1.00 88.94 96 LYS A N 1
ATOM 751 C CA . LYS A 1 96 ? 4.462 -9.283 13.337 1.00 88.94 96 LYS A CA 1
ATOM 752 C C . LYS A 1 96 ? 5.232 -9.636 12.076 1.00 88.94 96 LYS A C 1
ATOM 754 O O . LYS A 1 96 ? 5.728 -10.751 11.946 1.00 88.94 96 LYS A O 1
ATOM 759 N N . TYR A 1 97 ? 5.321 -8.679 11.172 1.00 87.69 97 TYR A N 1
ATOM 760 C CA . TYR A 1 97 ? 5.983 -8.829 9.894 1.00 87.69 97 TYR A CA 1
ATOM 761 C C . TYR A 1 97 ? 7.037 -7.748 9.733 1.00 87.69 97 TYR A C 1
ATOM 763 O O . TYR A 1 97 ? 6.790 -6.585 10.056 1.00 87.69 97 TYR A O 1
ATOM 771 N N . GLU A 1 98 ? 8.201 -8.141 9.239 1.00 86.56 98 GLU A N 1
ATOM 772 C CA . GLU A 1 98 ? 9.238 -7.217 8.808 1.00 86.56 98 GLU A CA 1
ATOM 773 C C . GLU A 1 98 ? 9.004 -6.904 7.336 1.00 86.56 98 GLU A C 1
ATOM 775 O O . GLU A 1 98 ? 8.864 -7.807 6.510 1.00 86.56 98 GLU A O 1
ATOM 780 N N . LEU A 1 99 ? 8.877 -5.620 7.026 1.00 83.25 99 LEU A N 1
ATOM 781 C CA . LEU A 1 99 ? 8.554 -5.162 5.688 1.00 83.25 99 LEU A CA 1
ATOM 782 C C . LEU A 1 99 ? 9.649 -4.209 5.204 1.00 83.25 99 LEU A C 1
ATOM 784 O O . LEU A 1 99 ? 10.132 -3.353 5.951 1.00 83.25 99 LEU A O 1
ATOM 788 N N . ALA A 1 100 ? 9.983 -4.299 3.920 1.00 69.75 100 ALA A N 1
ATOM 789 C CA . ALA A 1 100 ? 10.978 -3.442 3.298 1.00 69.75 100 ALA A CA 1
ATOM 790 C C . ALA A 1 100 ? 10.399 -2.044 2.988 1.00 69.75 100 ALA A C 1
ATOM 792 O O . ALA A 1 100 ? 9.619 -1.897 2.043 1.00 69.75 100 ALA A O 1
ATOM 793 N N . ALA A 1 101 ? 10.850 -1.033 3.753 1.00 67.69 101 ALA A N 1
ATOM 794 C CA . ALA A 1 101 ? 10.742 0.428 3.547 1.00 67.69 101 ALA A CA 1
ATOM 795 C C . ALA A 1 101 ? 9.919 1.225 4.587 1.00 67.69 101 ALA A C 1
ATOM 797 O O . ALA A 1 101 ? 9.303 0.694 5.508 1.00 67.69 101 ALA A O 1
ATOM 798 N N . ALA A 1 102 ? 9.974 2.555 4.443 1.00 63.38 102 ALA A N 1
ATOM 799 C CA . ALA A 1 102 ? 9.134 3.511 5.154 1.00 63.38 102 ALA A CA 1
ATOM 800 C C . ALA A 1 102 ? 7.815 3.714 4.393 1.00 63.38 102 ALA A C 1
ATOM 802 O O . ALA A 1 102 ? 7.817 4.006 3.192 1.00 63.38 102 ALA A O 1
ATOM 803 N N . TYR A 1 103 ? 6.703 3.561 5.106 1.00 81.75 103 TYR A N 1
ATOM 804 C CA . TYR A 1 103 ? 5.359 3.597 4.536 1.00 81.75 103 TYR A CA 1
ATOM 805 C C . TYR A 1 103 ? 4.731 4.976 4.689 1.00 81.75 103 TYR A C 1
ATOM 807 O O . TYR A 1 103 ? 4.992 5.672 5.668 1.00 81.75 103 TYR A O 1
ATOM 815 N N . THR A 1 104 ? 3.900 5.366 3.727 1.00 84.19 104 THR A N 1
ATOM 816 C CA . THR A 1 104 ? 3.090 6.593 3.786 1.00 84.19 104 THR A CA 1
ATOM 817 C C . THR A 1 104 ? 1.613 6.322 4.005 1.00 84.19 104 THR A C 1
ATOM 819 O O . THR A 1 104 ? 0.887 7.219 4.417 1.00 84.19 104 THR A O 1
ATOM 822 N N . SER A 1 105 ? 1.160 5.111 3.704 1.00 89.50 105 SER A N 1
ATOM 823 C CA . SER A 1 105 ? -0.214 4.671 3.888 1.00 89.50 105 SER A CA 1
ATOM 824 C C . SER A 1 105 ? -0.270 3.144 3.810 1.00 89.50 105 SER A C 1
ATOM 826 O O . SER A 1 105 ? 0.655 2.496 3.303 1.00 89.50 105 SER A O 1
ATOM 828 N N . LEU A 1 106 ? -1.345 2.575 4.346 1.00 92.31 106 LEU A N 1
ATOM 829 C CA . LEU A 1 106 ? -1.575 1.142 4.480 1.00 92.31 106 LEU A CA 1
ATOM 830 C C . LEU A 1 106 ? -3.052 0.865 4.201 1.00 92.31 106 LEU A C 1
ATOM 832 O O . LEU A 1 106 ? -3.918 1.532 4.758 1.00 92.31 106 LEU A O 1
ATOM 836 N N . THR A 1 107 ? -3.333 -0.150 3.393 1.00 93.50 107 THR A N 1
ATOM 837 C CA . THR A 1 107 ? -4.679 -0.712 3.262 1.00 93.50 107 THR A CA 1
ATOM 838 C C . THR A 1 107 ? -4.592 -2.224 3.121 1.00 93.50 107 THR A C 1
ATOM 840 O O . THR A 1 107 ? -3.570 -2.773 2.701 1.00 93.50 107 THR A O 1
ATOM 843 N N . VAL A 1 108 ? -5.653 -2.917 3.504 1.00 93.00 108 VAL A N 1
ATOM 844 C CA . VAL A 1 108 ? -5.740 -4.369 3.416 1.00 93.00 108 VAL A CA 1
ATOM 845 C C . VAL A 1 108 ? -7.004 -4.714 2.658 1.00 93.00 108 VAL A C 1
ATOM 847 O O . VAL A 1 108 ? -8.082 -4.256 3.010 1.00 93.00 108 VAL A O 1
ATOM 850 N N . HIS A 1 109 ? -6.862 -5.545 1.630 1.00 91.88 109 HIS A N 1
ATOM 851 C CA . HIS A 1 109 ? -7.984 -6.020 0.829 1.00 91.88 109 HIS A CA 1
ATOM 852 C C . HIS A 1 109 ? -7.828 -7.516 0.585 1.00 91.88 109 HIS A C 1
ATOM 854 O O . HIS A 1 109 ? -6.775 -7.987 0.144 1.00 91.88 109 HIS A O 1
ATOM 860 N N . LYS A 1 110 ? -8.872 -8.285 0.910 1.00 88.56 110 LYS A N 1
ATOM 861 C CA . LYS A 1 110 ? -8.867 -9.756 0.850 1.00 88.56 110 LYS A CA 1
ATOM 862 C C . LYS A 1 110 ? -7.653 -10.345 1.595 1.00 88.56 110 LYS A C 1
ATOM 864 O O . LYS A 1 110 ? -7.467 -10.112 2.795 1.00 88.56 110 LYS A O 1
ATOM 869 N N . ASN A 1 111 ? -6.815 -11.113 0.896 1.00 89.81 111 ASN A N 1
ATOM 870 C CA . ASN A 1 111 ? -5.618 -11.753 1.439 1.00 89.81 111 ASN A CA 1
ATOM 871 C C . ASN A 1 111 ? -4.322 -10.958 1.188 1.00 89.81 111 ASN A C 1
ATOM 873 O O . ASN A 1 111 ? -3.229 -11.494 1.366 1.00 89.81 111 ASN A O 1
ATOM 877 N N . HIS A 1 112 ? -4.435 -9.691 0.785 1.00 91.69 112 HIS A N 1
ATOM 878 C CA . HIS A 1 112 ? -3.306 -8.865 0.379 1.00 91.69 112 HIS A CA 1
ATOM 879 C C . HIS A 1 112 ? -3.210 -7.595 1.219 1.00 91.69 112 HIS A C 1
ATOM 881 O O . HIS A 1 112 ? -4.212 -7.006 1.629 1.00 91.69 112 HIS A O 1
ATOM 887 N N . ILE A 1 113 ? -1.977 -7.194 1.497 1.00 92.50 113 ILE A N 1
ATOM 888 C CA . ILE A 1 113 ? -1.645 -5.975 2.221 1.00 92.50 113 ILE A CA 1
ATOM 889 C C . ILE A 1 113 ? -0.966 -5.036 1.239 1.00 92.50 113 ILE A C 1
ATOM 891 O O . ILE A 1 113 ? 0.052 -5.391 0.648 1.00 92.50 113 ILE A O 1
ATOM 895 N N . PHE A 1 114 ? -1.500 -3.832 1.098 1.00 93.38 114 PHE A N 1
ATOM 896 C CA . PHE A 1 114 ? -0.934 -2.802 0.247 1.00 93.38 114 PHE A CA 1
ATOM 897 C C . PHE A 1 114 ? -0.311 -1.713 1.102 1.00 93.38 114 PHE A C 1
ATOM 899 O O . PHE A 1 114 ? -0.919 -1.196 2.039 1.00 93.38 114 PHE A O 1
ATOM 906 N N . THR A 1 115 ? 0.907 -1.341 0.745 1.00 92.50 115 THR A N 1
ATOM 907 C CA . THR A 1 115 ? 1.634 -0.248 1.383 1.00 92.50 115 THR A CA 1
ATOM 908 C C . THR A 1 115 ? 2.122 0.717 0.324 1.00 92.50 115 THR A C 1
ATOM 910 O O . THR A 1 115 ? 2.495 0.298 -0.772 1.00 92.50 115 THR A O 1
ATOM 913 N N . THR A 1 116 ? 2.149 2.001 0.648 1.00 92.12 116 THR A N 1
ATOM 914 C CA . THR A 1 116 ? 2.680 3.031 -0.249 1.00 92.12 116 THR A CA 1
ATOM 915 C C . TH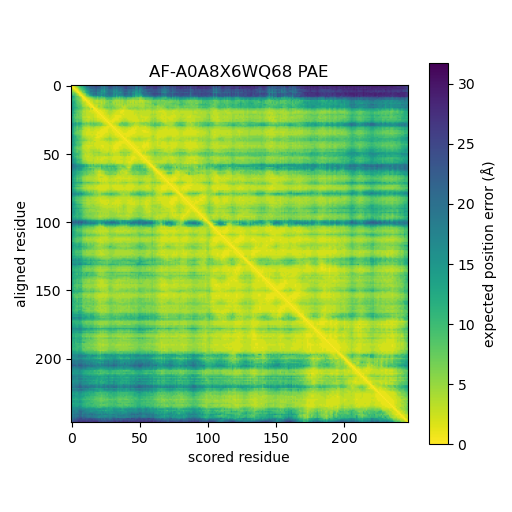R A 1 116 ? 3.961 3.635 0.290 1.00 92.12 116 THR A C 1
ATOM 917 O O . THR A 1 116 ? 4.180 3.648 1.500 1.00 92.12 116 THR A O 1
ATOM 920 N N . SER A 1 117 ? 4.799 4.171 -0.596 1.00 89.25 117 SER A N 1
ATOM 921 C CA . SER A 1 117 ? 6.035 4.866 -0.229 1.00 89.25 117 SER A CA 1
ATOM 922 C C . SER A 1 117 ? 6.139 6.265 -0.846 1.00 89.25 117 SER A C 1
ATOM 924 O O . SER A 1 117 ? 5.477 6.611 -1.830 1.00 89.25 117 SER A O 1
ATOM 926 N N . PHE A 1 118 ? 7.065 7.066 -0.313 1.00 88.00 118 PHE A N 1
ATOM 927 C CA . PHE A 1 118 ? 7.456 8.349 -0.909 1.00 88.00 118 PHE A CA 1
ATOM 928 C C . PHE A 1 118 ? 8.170 8.207 -2.264 1.00 88.00 118 PHE A C 1
ATOM 930 O O . PHE A 1 118 ? 8.264 9.179 -3.003 1.00 88.00 118 PHE A O 1
ATOM 937 N N . SER A 1 119 ? 8.636 7.009 -2.624 1.00 86.62 119 SER A N 1
ATOM 938 C CA . SER A 1 119 ? 9.240 6.730 -3.934 1.00 86.62 119 SER A CA 1
ATOM 939 C C . SER A 1 119 ? 8.221 6.434 -5.041 1.00 86.62 119 SER A C 1
ATOM 941 O O . SER A 1 119 ? 8.614 6.162 -6.169 1.00 86.62 119 SER A O 1
ATOM 943 N N . GLY A 1 120 ? 6.919 6.479 -4.744 1.00 89.88 120 GLY A N 1
ATOM 944 C CA . GLY A 1 120 ? 5.868 6.241 -5.737 1.00 89.88 120 GLY A CA 1
ATOM 945 C C . GLY A 1 120 ? 5.474 4.781 -5.924 1.00 89.88 120 GLY A C 1
ATOM 946 O O . GLY A 1 120 ? 4.578 4.496 -6.718 1.00 89.88 120 GLY A O 1
ATOM 947 N N . PHE A 1 121 ? 6.095 3.871 -5.172 1.00 91.12 121 PHE A N 1
ATOM 948 C CA . PHE A 1 121 ? 5.749 2.460 -5.198 1.00 91.12 121 PHE A CA 1
ATOM 949 C C . PHE A 1 121 ? 4.531 2.167 -4.331 1.00 91.12 121 PHE A C 1
ATOM 951 O O . PHE A 1 121 ? 4.405 2.652 -3.201 1.00 91.12 121 PHE A O 1
ATOM 958 N N . VAL A 1 122 ? 3.696 1.274 -4.843 1.00 93.69 122 VAL A N 1
ATOM 959 C CA . VAL A 1 122 ? 2.774 0.470 -4.054 1.00 93.69 122 VAL A CA 1
ATOM 960 C C . VAL A 1 122 ? 3.365 -0.928 -3.959 1.00 93.69 122 VAL A C 1
ATOM 962 O O . VAL A 1 122 ? 3.605 -1.567 -4.981 1.00 93.69 122 VAL A O 1
ATOM 965 N N . ARG A 1 123 ? 3.612 -1.414 -2.743 1.00 92.62 123 ARG A N 1
ATOM 966 C CA .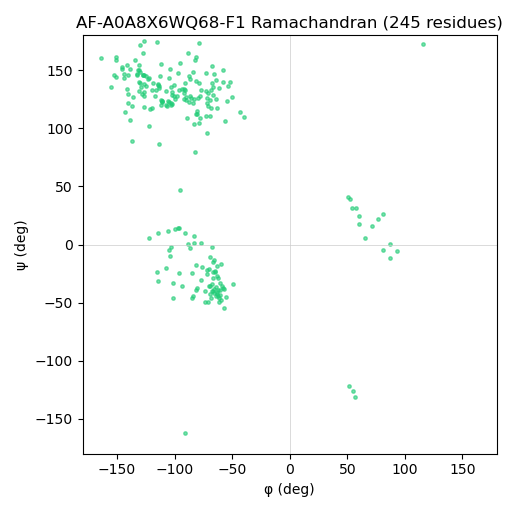 ARG A 1 123 ? 3.996 -2.810 -2.507 1.00 92.62 123 ARG A CA 1
ATOM 967 C C . ARG A 1 123 ? 2.792 -3.593 -2.027 1.00 92.62 123 ARG A C 1
ATOM 969 O O . ARG A 1 123 ? 2.148 -3.188 -1.060 1.00 92.62 123 ARG A O 1
ATOM 976 N N . CYS A 1 124 ? 2.530 -4.702 -2.694 1.00 92.62 124 CYS A N 1
ATOM 977 C CA . CYS A 1 124 ? 1.515 -5.675 -2.350 1.00 92.62 124 CYS A CA 1
ATOM 978 C C . CYS A 1 124 ? 2.194 -6.910 -1.754 1.00 92.62 124 CYS A C 1
ATOM 980 O O . CYS A 1 124 ? 3.065 -7.509 -2.384 1.00 92.62 124 CYS A O 1
ATOM 982 N N . TYR A 1 125 ? 1.791 -7.277 -0.544 1.00 91.19 125 TYR A N 1
ATOM 983 C CA . TYR A 1 125 ? 2.261 -8.457 0.169 1.00 91.19 125 TYR A CA 1
ATOM 984 C C . TYR A 1 125 ? 1.112 -9.447 0.312 1.00 91.19 125 TYR A C 1
ATOM 986 O O . TYR A 1 125 ? 0.014 -9.067 0.726 1.00 91.19 125 TYR A O 1
ATOM 994 N N . SER A 1 126 ? 1.367 -10.724 0.047 1.00 90.06 126 SER A N 1
ATOM 995 C CA . SER A 1 126 ? 0.416 -11.777 0.404 1.00 90.06 126 SER A CA 1
ATOM 996 C C . SER A 1 126 ? 0.486 -12.069 1.905 1.00 90.06 126 SER A C 1
ATOM 998 O O . SER A 1 126 ? 1.572 -12.254 2.456 1.00 90.06 126 SER A O 1
ATOM 1000 N N . LYS A 1 127 ? -0.662 -12.147 2.592 1.00 86.69 127 LYS A N 1
ATOM 1001 C CA . LYS A 1 127 ? -0.710 -12.441 4.040 1.00 86.69 127 LYS A CA 1
ATOM 1002 C C . LYS A 1 127 ? -0.157 -13.830 4.383 1.00 86.69 127 LYS A C 1
ATOM 1004 O O . LYS A 1 127 ? 0.301 -14.031 5.511 1.00 86.69 127 LYS A O 1
ATOM 1009 N N . SER A 1 128 ? -0.227 -14.786 3.450 1.00 85.44 128 SER A N 1
ATOM 1010 C CA . SER A 1 128 ? 0.326 -16.136 3.627 1.00 85.44 128 SER A CA 1
ATOM 1011 C C . SER A 1 128 ? 1.832 -16.180 3.370 1.00 85.44 128 SER A C 1
ATOM 1013 O O . SER A 1 128 ? 2.545 -16.887 4.075 1.00 85.44 128 SER A O 1
ATOM 1015 N N . GLN A 1 129 ? 2.316 -15.414 2.389 1.00 84.56 129 GLN A N 1
ATOM 1016 C CA . GLN A 1 129 ? 3.707 -15.418 1.939 1.00 84.56 129 GLN A CA 1
ATOM 1017 C C . GLN A 1 129 ? 4.196 -13.990 1.712 1.00 84.56 129 GLN A C 1
ATOM 1019 O O . GLN A 1 129 ? 4.132 -13.447 0.612 1.00 84.56 129 GLN A O 1
ATOM 1024 N N . ILE A 1 130 ? 4.729 -13.382 2.767 1.00 84.56 130 ILE A N 1
ATOM 1025 C CA . ILE A 1 130 ? 5.166 -11.977 2.730 1.00 84.56 130 ILE A CA 1
ATOM 1026 C C . ILE A 1 130 ? 6.405 -11.758 1.872 1.00 84.56 130 ILE A C 1
ATOM 1028 O O . ILE A 1 130 ? 6.627 -10.652 1.395 1.00 84.56 130 ILE A O 1
ATOM 1032 N N . GLN A 1 131 ? 7.178 -12.811 1.620 1.00 82.19 131 GLN A N 1
ATOM 1033 C CA . GLN A 1 131 ? 8.314 -12.752 0.702 1.00 82.19 131 GLN A CA 1
ATOM 1034 C C . GLN A 1 131 ? 7.871 -12.531 -0.754 1.00 82.19 131 GLN A C 1
ATOM 1036 O O . GLN A 1 131 ? 8.629 -11.969 -1.541 1.00 82.19 131 GLN A O 1
ATOM 1041 N N . ASN A 1 132 ? 6.632 -12.897 -1.108 1.00 82.38 132 ASN A N 1
ATOM 1042 C CA . ASN A 1 132 ? 6.075 -12.651 -2.435 1.00 82.38 132 ASN A CA 1
ATOM 1043 C C . ASN A 1 132 ? 5.537 -11.223 -2.517 1.00 82.38 132 ASN A C 1
ATOM 1045 O O . ASN A 1 132 ? 4.336 -10.975 -2.389 1.00 82.38 132 ASN A O 1
ATOM 1049 N N . VAL A 1 133 ? 6.458 -10.283 -2.714 1.00 89.06 133 VAL A N 1
ATOM 1050 C CA . VAL A 1 133 ? 6.141 -8.867 -2.883 1.00 89.06 133 VAL A CA 1
ATOM 1051 C C . VAL A 1 133 ? 5.921 -8.568 -4.358 1.00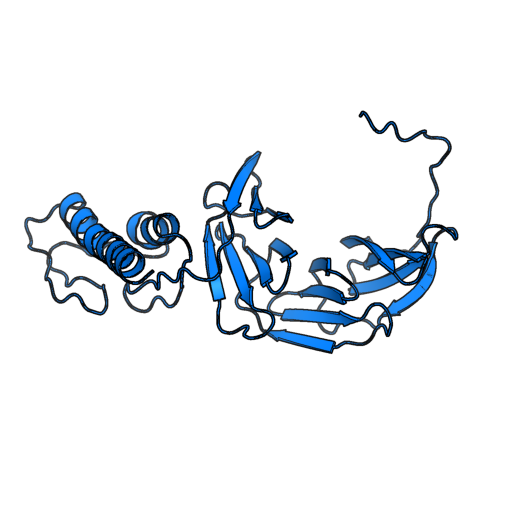 89.06 133 VAL A C 1
ATOM 1053 O O . VAL A 1 133 ? 6.785 -8.837 -5.195 1.00 89.06 133 VAL A O 1
ATOM 1056 N N . ARG A 1 134 ? 4.776 -7.966 -4.673 1.00 91.44 134 ARG A N 1
ATOM 1057 C CA . ARG A 1 134 ? 4.518 -7.354 -5.979 1.00 91.44 134 ARG A CA 1
ATOM 1058 C C . ARG A 1 134 ? 4.598 -5.842 -5.864 1.00 91.44 134 ARG A C 1
ATOM 1060 O O . ARG A 1 134 ? 4.186 -5.268 -4.856 1.00 91.44 134 ARG A O 1
ATOM 1067 N N . ALA A 1 135 ? 5.131 -5.198 -6.887 1.00 92.38 135 ALA A N 1
ATOM 1068 C CA . ALA A 1 135 ? 5.242 -3.755 -6.975 1.00 92.38 135 ALA A CA 1
ATOM 1069 C C . ALA A 1 135 ? 4.343 -3.205 -8.082 1.00 92.38 135 ALA A C 1
ATOM 1071 O O . ALA A 1 135 ? 4.189 -3.811 -9.142 1.00 92.38 135 ALA A O 1
ATOM 1072 N N . TYR A 1 136 ? 3.799 -2.025 -7.818 1.00 93.88 136 TYR A N 1
ATOM 1073 C CA . TYR A 1 136 ? 3.070 -1.195 -8.766 1.00 93.88 136 TYR A CA 1
ATOM 1074 C C . TYR A 1 136 ? 3.570 0.243 -8.631 1.00 93.88 136 TYR A C 1
ATOM 1076 O O . TYR A 1 136 ? 4.081 0.623 -7.567 1.00 93.88 136 TYR A O 1
ATOM 1084 N N . TYR A 1 137 ? 3.381 1.066 -9.656 1.00 93.50 137 TYR A N 1
ATOM 1085 C CA . TYR A 1 137 ? 3.463 2.514 -9.502 1.00 93.50 137 TYR A CA 1
ATOM 1086 C C . TYR A 1 137 ? 2.086 3.108 -9.227 1.00 93.50 137 TYR A C 1
ATOM 1088 O O . TYR A 1 137 ? 1.095 2.803 -9.882 1.00 93.50 137 TYR A O 1
ATOM 1096 N N . GLY A 1 138 ? 2.028 3.992 -8.233 1.00 93.25 138 GLY A N 1
ATOM 1097 C CA . GLY A 1 138 ? 0.808 4.725 -7.918 1.00 93.25 138 GLY A CA 1
ATOM 1098 C C . GLY A 1 138 ? 0.689 6.057 -8.660 1.00 93.25 138 GLY A C 1
ATOM 1099 O O . GLY A 1 138 ? 1.391 6.349 -9.631 1.00 93.25 138 GLY A O 1
ATOM 1100 N N . ALA A 1 139 ? -0.189 6.906 -8.128 1.00 93.81 139 ALA A N 1
ATOM 1101 C CA . ALA A 1 139 ? -0.529 8.233 -8.621 1.00 93.81 139 ALA A CA 1
ATOM 1102 C C . ALA A 1 139 ? 0.657 9.052 -9.135 1.00 93.81 139 ALA A C 1
ATOM 1104 O O . ALA A 1 139 ? 1.493 9.557 -8.378 1.00 93.81 139 ALA A O 1
ATOM 1105 N N . GLY A 1 140 ? 0.685 9.234 -10.457 1.00 89.88 140 GLY A N 1
ATOM 1106 C CA . GLY A 1 140 ? 1.682 10.047 -11.147 1.00 89.88 140 GLY A CA 1
ATOM 1107 C C . GLY A 1 140 ? 3.126 9.579 -10.959 1.00 89.88 140 GLY A C 1
ATOM 1108 O O . GLY A 1 140 ? 4.018 10.388 -11.196 1.00 89.88 140 GLY A O 1
ATOM 1109 N N . LYS A 1 141 ? 3.345 8.330 -10.514 1.00 90.81 141 LYS A N 1
ATOM 1110 C CA . LYS A 1 141 ? 4.665 7.715 -10.291 1.00 90.81 141 LYS A CA 1
ATOM 1111 C C . LYS A 1 141 ? 5.569 8.550 -9.367 1.00 90.81 141 LYS A C 1
ATOM 1113 O O . LYS A 1 141 ? 6.785 8.583 -9.508 1.00 90.81 141 LYS A O 1
ATOM 1118 N N . LYS A 1 142 ? 4.944 9.261 -8.423 1.00 90.75 142 LYS A N 1
ATOM 1119 C CA . LYS A 1 142 ? 5.569 10.174 -7.452 1.00 90.75 142 LYS A CA 1
ATOM 1120 C C . LYS A 1 142 ? 5.150 9.808 -6.031 1.00 90.75 142 LYS A C 1
ATOM 1122 O O . LYS A 1 142 ? 4.290 8.959 -5.836 1.00 90.75 142 LYS A O 1
ATOM 1127 N N . ALA A 1 143 ? 5.728 10.492 -5.046 1.00 91.88 143 ALA A N 1
ATOM 1128 C CA . ALA A 1 143 ? 5.423 10.332 -3.627 1.00 91.88 143 ALA A CA 1
ATOM 1129 C C . ALA A 1 143 ? 3.921 10.211 -3.318 1.00 91.88 143 ALA A C 1
ATOM 1131 O O . ALA A 1 143 ? 3.161 11.172 -3.471 1.00 91.88 143 ALA A O 1
ATOM 1132 N N . LEU A 1 144 ? 3.521 9.032 -2.840 1.00 93.44 144 LEU A N 1
ATOM 1133 C CA . LEU A 1 144 ? 2.134 8.709 -2.523 1.00 93.44 144 LEU A CA 1
ATOM 1134 C C . LEU A 1 144 ? 1.793 9.124 -1.097 1.00 93.44 144 LEU A C 1
ATOM 1136 O O . LEU A 1 144 ? 2.616 9.003 -0.188 1.00 93.44 144 LEU A O 1
ATOM 1140 N N . THR A 1 145 ? 0.560 9.574 -0.898 1.00 92.56 145 THR A N 1
ATOM 1141 C CA . THR A 1 145 ? 0.045 10.018 0.405 1.00 92.56 145 THR A CA 1
ATOM 1142 C C . THR A 1 145 ? -1.066 9.145 0.944 1.00 92.56 145 THR A C 1
ATOM 1144 O O . THR A 1 145 ? -1.204 9.033 2.156 1.00 92.56 145 THR A O 1
ATOM 1147 N N . CYS A 1 146 ? -1.872 8.556 0.069 1.00 92.62 146 CYS A N 1
ATOM 1148 C CA . CYS A 1 146 ? -3.009 7.745 0.469 1.00 92.62 146 CYS A CA 1
ATOM 1149 C C . CYS A 1 146 ? -3.214 6.587 -0.501 1.00 92.62 146 CYS A C 1
ATOM 1151 O O . CYS A 1 146 ? -2.857 6.663 -1.682 1.00 92.62 146 CYS A O 1
ATOM 1153 N N . ILE A 1 147 ? -3.798 5.519 0.029 1.00 95.38 147 ILE A N 1
ATOM 1154 C CA . ILE A 1 147 ? -4.217 4.345 -0.720 1.00 95.38 147 ILE A CA 1
ATOM 1155 C C . ILE A 1 147 ? -5.552 3.851 -0.182 1.00 95.38 147 ILE A C 1
ATOM 1157 O O . ILE A 1 147 ? -5.817 3.932 1.016 1.00 95.38 147 ILE A O 1
ATOM 1161 N N . HIS A 1 148 ? -6.383 3.330 -1.070 1.00 94.81 148 HIS A N 1
ATOM 1162 C CA . HIS A 1 148 ? -7.615 2.645 -0.720 1.00 94.81 148 HIS A CA 1
ATOM 1163 C C . HIS A 1 148 ? -7.826 1.488 -1.689 1.00 94.81 148 HIS A C 1
ATOM 1165 O O . HIS A 1 148 ? -7.450 1.590 -2.854 1.00 94.81 148 HIS A O 1
ATOM 1171 N N . ALA A 1 149 ? -8.413 0.393 -1.224 1.00 94.12 149 ALA A N 1
ATOM 1172 C CA . ALA A 1 149 ? -8.685 -0.765 -2.059 1.00 94.12 149 ALA A CA 1
ATOM 1173 C C . ALA A 1 149 ? -10.135 -1.211 -1.876 1.00 94.12 149 ALA A C 1
ATOM 1175 O O . ALA A 1 149 ? -10.616 -1.317 -0.750 1.00 94.12 149 ALA A O 1
ATOM 1176 N N . ARG A 1 150 ? -10.826 -1.447 -2.992 1.00 92.25 150 ARG A N 1
ATOM 1177 C CA . ARG A 1 150 ? -12.221 -1.887 -3.018 1.00 92.25 150 ARG A CA 1
ATOM 1178 C C . ARG A 1 150 ? -12.507 -2.629 -4.317 1.00 92.25 150 ARG A C 1
ATOM 1180 O O . ARG A 1 150 ? -12.119 -2.156 -5.376 1.00 92.25 150 ARG A O 1
ATOM 1187 N N . ASP A 1 151 ? -13.200 -3.765 -4.235 1.00 90.19 151 ASP A N 1
ATOM 1188 C CA . ASP A 1 151 ? -13.640 -4.546 -5.404 1.00 90.19 151 ASP A CA 1
ATOM 1189 C C . ASP A 1 151 ? -12.503 -4.845 -6.406 1.00 90.19 151 ASP A C 1
ATOM 1191 O O . ASP A 1 151 ? -12.671 -4.749 -7.616 1.00 90.19 151 ASP A O 1
ATOM 1195 N N . ASP A 1 152 ? -11.317 -5.174 -5.877 1.00 90.62 152 ASP A N 1
ATOM 1196 C CA . ASP A 1 152 ? -10.066 -5.418 -6.623 1.00 90.62 152 ASP A CA 1
ATOM 1197 C C . ASP A 1 152 ? -9.486 -4.202 -7.348 1.00 90.62 152 ASP A C 1
ATOM 1199 O O . ASP A 1 152 ? -8.462 -4.305 -8.014 1.00 90.62 152 ASP A O 1
ATOM 1203 N N . TRP A 1 153 ? -10.066 -3.024 -7.163 1.00 94.75 153 TRP A N 1
ATOM 1204 C CA . TRP A 1 153 ? -9.469 -1.765 -7.573 1.00 94.75 153 TRP A CA 1
ATOM 1205 C C . TRP A 1 153 ? -8.647 -1.174 -6.441 1.00 94.75 153 TRP A C 1
ATOM 1207 O O . TRP A 1 153 ? -9.095 -1.092 -5.296 1.00 94.75 153 TRP A O 1
ATOM 1217 N N . VAL A 1 154 ? -7.442 -0.726 -6.774 1.00 95.62 154 VAL A N 1
ATOM 1218 C CA . VAL A 1 154 ? -6.551 -0.020 -5.860 1.00 95.62 154 VAL A CA 1
ATOM 1219 C C . VAL A 1 154 ? -6.433 1.420 -6.326 1.00 95.62 154 VAL A C 1
ATOM 1221 O O . VAL A 1 154 ? -5.993 1.708 -7.437 1.00 95.62 154 VAL A O 1
ATOM 1224 N N . PHE A 1 155 ? -6.829 2.330 -5.450 1.00 96.50 155 PHE A N 1
ATOM 1225 C CA . PHE A 1 155 ? -6.802 3.768 -5.639 1.00 96.50 155 PHE A CA 1
ATOM 1226 C C . PHE A 1 155 ? -5.612 4.327 -4.884 1.00 96.50 155 PHE A C 1
ATOM 1228 O O . PHE A 1 155 ? -5.425 4.043 -3.704 1.00 96.50 155 PHE A O 1
ATOM 1235 N N . THR A 1 156 ? -4.823 5.160 -5.543 1.00 96.75 156 THR A N 1
ATOM 1236 C CA . THR A 1 156 ? -3.688 5.847 -4.930 1.00 96.75 156 THR A CA 1
ATOM 1237 C C . THR A 1 156 ? -3.804 7.337 -5.170 1.00 96.75 156 THR A C 1
ATOM 1239 O O . THR A 1 156 ? -4.278 7.758 -6.225 1.00 96.75 156 THR A O 1
ATOM 1242 N N . GLY A 1 157 ? -3.362 8.136 -4.203 1.00 96.06 157 GLY A N 1
ATOM 1243 C CA . GLY A 1 157 ? -3.335 9.591 -4.302 1.00 96.06 157 GLY A CA 1
ATOM 1244 C C . GLY A 1 157 ? -1.981 10.165 -3.905 1.00 96.06 157 GLY A C 1
ATOM 1245 O O . GLY A 1 157 ? -1.231 9.556 -3.134 1.00 96.06 157 GLY A O 1
ATOM 1246 N N . ASN A 1 158 ? -1.662 11.343 -4.440 1.00 95.25 158 ASN A N 1
ATOM 1247 C CA . ASN A 1 158 ? -0.428 12.064 -4.138 1.00 95.25 158 ASN A CA 1
ATOM 1248 C C . ASN A 1 158 ? -0.679 13.534 -3.754 1.00 95.25 158 ASN A C 1
ATOM 1250 O O . ASN A 1 158 ? -1.776 14.069 -3.911 1.00 95.25 158 ASN A O 1
ATOM 1254 N N . ARG A 1 159 ? 0.379 14.221 -3.298 1.00 93.75 159 ARG A N 1
ATOM 1255 C CA . ARG A 1 159 ? 0.330 15.650 -2.913 1.00 93.75 159 ARG A CA 1
ATOM 1256 C C . ARG A 1 159 ? 0.061 16.611 -4.072 1.00 93.75 159 ARG A C 1
ATOM 1258 O O . ARG A 1 159 ? -0.218 17.777 -3.830 1.00 93.75 159 ARG A O 1
ATOM 1265 N N . PHE A 1 160 ? 0.162 16.142 -5.313 1.00 93.00 160 PHE A N 1
ATOM 1266 C CA . PHE A 1 160 ? -0.074 16.946 -6.513 1.00 93.00 160 PHE A CA 1
ATOM 1267 C C . PHE A 1 160 ? -1.535 16.887 -6.978 1.00 93.00 160 PHE A C 1
ATOM 1269 O O . PHE A 1 160 ? -1.832 17.311 -8.091 1.00 93.00 160 PHE A O 1
ATOM 1276 N N . GLY A 1 161 ? -2.434 16.317 -6.167 1.00 92.88 161 GLY A N 1
ATOM 1277 C CA . GLY A 1 161 ? -3.853 16.202 -6.500 1.00 92.88 161 GLY A CA 1
ATOM 1278 C C . GLY A 1 161 ? -4.148 15.181 -7.599 1.00 92.88 161 GLY A C 1
ATOM 1279 O O . GLY A 1 161 ? -5.233 15.208 -8.172 1.00 92.88 161 GLY A O 1
ATOM 1280 N N . LYS A 1 162 ? -3.207 14.280 -7.917 1.00 95.00 162 LYS A N 1
ATOM 1281 C CA . LYS A 1 162 ? -3.463 13.185 -8.860 1.00 95.00 162 LYS A CA 1
ATOM 1282 C C . LYS A 1 162 ? -3.968 11.959 -8.118 1.00 95.00 162 LYS A C 1
ATOM 1284 O O . LYS A 1 162 ? -3.418 11.589 -7.079 1.00 95.00 162 LYS A O 1
ATOM 1289 N N . ILE A 1 163 ? -4.956 11.307 -8.717 1.00 95.31 163 ILE A N 1
ATOM 1290 C CA . ILE A 1 163 ? -5.444 9.990 -8.323 1.00 95.31 163 ILE A CA 1
ATOM 1291 C C . ILE A 1 163 ? -5.169 9.042 -9.487 1.00 95.31 163 ILE A C 1
ATOM 1293 O O . ILE A 1 163 ? -5.449 9.375 -10.638 1.00 95.31 163 ILE A O 1
ATOM 1297 N N . SER A 1 164 ? -4.609 7.875 -9.192 1.00 94.56 164 SER A N 1
ATOM 1298 C CA . SER A 1 164 ? -4.491 6.786 -10.161 1.00 94.56 164 SER A CA 1
ATOM 1299 C C . SER A 1 164 ? -5.133 5.542 -9.593 1.00 94.56 164 SER A C 1
ATOM 1301 O O . SER A 1 164 ? -5.074 5.290 -8.387 1.00 94.56 164 SER A O 1
ATOM 1303 N N . VAL A 1 165 ? -5.745 4.780 -10.486 1.00 95.00 165 VAL A N 1
ATOM 1304 C CA . VAL A 1 165 ? -6.449 3.555 -10.163 1.00 95.00 165 VAL A CA 1
ATOM 1305 C C . VAL A 1 165 ? -5.900 2.440 -11.037 1.00 95.00 165 VAL A C 1
ATOM 1307 O O . VAL A 1 165 ? -5.639 2.652 -12.220 1.00 95.00 165 VAL A O 1
ATOM 1310 N N . PHE A 1 166 ? -5.710 1.268 -10.451 1.00 92.69 166 PHE A N 1
ATOM 1311 C CA . PHE A 1 166 ? -5.360 0.062 -11.187 1.00 92.69 166 PHE A CA 1
ATOM 1312 C C . PHE A 1 166 ? -6.137 -1.122 -10.628 1.00 92.69 166 PHE A C 1
ATOM 1314 O O . PHE A 1 166 ? -6.507 -1.142 -9.450 1.00 92.69 166 PHE A O 1
ATOM 1321 N N . LYS A 1 167 ? -6.409 -2.098 -11.491 1.00 91.62 167 LYS A N 1
ATOM 1322 C CA . LYS A 1 167 ? -7.011 -3.356 -11.074 1.00 91.62 167 LYS A CA 1
ATOM 1323 C C . LYS A 1 167 ? -5.905 -4.264 -10.553 1.00 91.62 167 LYS A C 1
ATOM 1325 O O . LYS A 1 167 ? -4.898 -4.472 -11.224 1.00 91.62 167 LYS A O 1
ATOM 1330 N N . PHE A 1 168 ? -6.076 -4.747 -9.336 1.00 89.69 168 PHE A N 1
ATOM 1331 C CA . PHE A 1 168 ? -5.159 -5.667 -8.698 1.00 89.69 168 PHE A CA 1
ATOM 1332 C C . PHE A 1 168 ? -5.365 -7.081 -9.242 1.00 89.69 168 PHE A C 1
ATOM 1334 O O . PHE A 1 168 ? -6.480 -7.603 -9.213 1.00 89.69 168 PHE A O 1
ATOM 1341 N N . ASP A 1 169 ? -4.267 -7.695 -9.675 1.00 86.56 169 ASP A N 1
ATOM 1342 C CA . ASP A 1 169 ? -4.207 -9.095 -10.073 1.00 86.56 169 ASP A CA 1
ATOM 1343 C C . ASP A 1 169 ? -2.922 -9.728 -9.497 1.00 86.56 169 ASP A C 1
ATOM 1345 O O . ASP A 1 169 ? -1.822 -9.232 -9.771 1.00 86.56 169 ASP A O 1
ATOM 1349 N N . PRO A 1 170 ? -3.023 -10.758 -8.635 1.00 79.31 170 PRO A N 1
ATOM 1350 C CA . PRO A 1 170 ? -1.856 -11.413 -8.051 1.00 79.31 170 PRO A CA 1
ATOM 1351 C C . PRO A 1 170 ? -1.117 -12.358 -9.011 1.00 79.31 170 PRO A C 1
ATOM 1353 O O . PRO A 1 170 ? 0.044 -12.678 -8.728 1.00 79.31 170 PRO A O 1
ATOM 1356 N N . GLU A 1 171 ? -1.759 -12.810 -10.094 1.00 85.31 171 GLU A N 1
ATOM 1357 C CA . GLU A 1 171 ? -1.214 -13.850 -10.978 1.00 85.31 171 GLU A CA 1
ATOM 1358 C C . GLU A 1 171 ? -0.017 -13.352 -11.808 1.00 85.31 171 GLU A C 1
ATOM 1360 O O . GLU A 1 171 ? 1.045 -13.989 -11.761 1.00 85.31 171 GLU A O 1
ATOM 1365 N N . PRO A 1 172 ? -0.092 -12.191 -12.496 1.00 87.00 172 PRO A N 1
ATOM 1366 C CA . PRO A 1 172 ? 1.008 -11.733 -13.328 1.00 87.00 172 PRO A CA 1
ATOM 1367 C C . PRO A 1 172 ? 2.240 -11.365 -12.498 1.00 87.00 172 PRO A C 1
ATOM 1369 O O . PRO A 1 172 ? 2.172 -10.676 -11.468 1.00 87.00 172 PRO A O 1
ATOM 1372 N N . ALA A 1 173 ? 3.400 -11.808 -12.983 1.00 90.69 173 ALA A N 1
ATOM 1373 C CA . ALA A 1 173 ? 4.688 -11.588 -12.345 1.00 90.69 173 ALA A CA 1
ATOM 1374 C C . ALA A 1 173 ? 5.760 -11.243 -13.383 1.00 90.69 173 ALA A C 1
ATOM 1376 O O . ALA A 1 173 ? 6.265 -12.103 -14.101 1.00 90.69 173 ALA A O 1
ATOM 1377 N N . PHE A 1 174 ? 6.161 -9.978 -13.398 1.00 92.62 174 PHE A N 1
ATOM 1378 C CA . PHE A 1 174 ? 7.163 -9.426 -14.300 1.00 92.62 174 PHE A CA 1
ATOM 1379 C C . PHE A 1 174 ? 8.399 -8.999 -13.493 1.00 92.62 174 PHE A C 1
ATOM 1381 O O . PHE A 1 174 ? 8.489 -7.855 -13.034 1.00 92.62 174 PHE A O 1
ATOM 1388 N N . PRO A 1 175 ? 9.346 -9.922 -13.231 1.00 92.62 175 PRO A N 1
ATOM 1389 C CA . PRO A 1 175 ? 10.554 -9.610 -12.478 1.00 92.62 175 PRO A CA 1
ATOM 1390 C C . PRO A 1 175 ? 11.470 -8.684 -13.278 1.00 92.62 175 PRO A C 1
ATOM 1392 O O . PRO A 1 175 ? 11.779 -8.950 -14.442 1.00 92.62 175 PRO A O 1
ATOM 1395 N N . CYS A 1 176 ? 11.974 -7.630 -12.635 1.00 93.19 176 CYS A N 1
ATOM 1396 C CA . CYS A 1 176 ? 13.030 -6.824 -13.223 1.00 93.19 176 CYS A CA 1
ATOM 1397 C C . CYS A 1 176 ? 14.322 -7.647 -13.293 1.00 93.19 176 CYS A C 1
ATOM 1399 O O . CYS A 1 176 ? 14.878 -8.059 -12.277 1.00 93.19 176 CYS A O 1
ATOM 1401 N N . GLN A 1 177 ? 14.819 -7.880 -14.506 1.00 92.38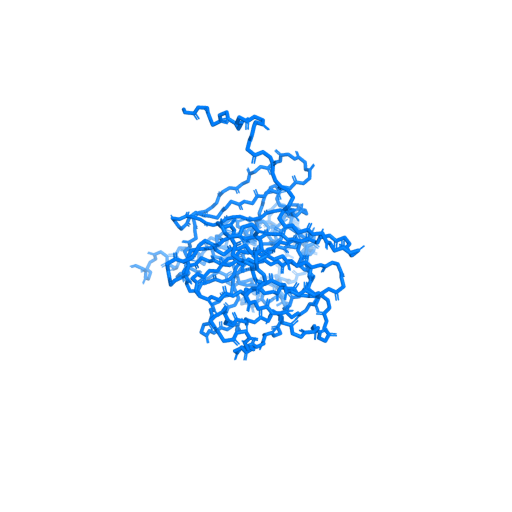 177 GLN A N 1
ATOM 1402 C CA . GLN A 1 177 ? 16.073 -8.604 -14.739 1.00 92.38 177 GLN A CA 1
ATOM 1403 C C . GLN A 1 177 ? 17.243 -7.656 -15.018 1.00 92.38 177 GLN A C 1
ATOM 1405 O O . GLN A 1 177 ? 18.293 -8.091 -15.493 1.00 92.38 177 GLN A O 1
ATOM 1410 N N . PHE A 1 178 ? 17.072 -6.362 -14.755 1.00 90.38 178 PHE A N 1
ATOM 1411 C CA . PHE A 1 178 ? 18.094 -5.358 -14.990 1.00 90.38 178 PHE A CA 1
ATOM 1412 C C . PHE A 1 178 ? 19.105 -5.348 -13.835 1.00 90.38 178 PHE A C 1
ATOM 1414 O O . PHE A 1 178 ? 18.788 -5.009 -12.691 1.00 90.38 178 PHE A O 1
ATOM 1421 N N . GLY A 1 179 ? 20.342 -5.754 -14.122 1.00 87.62 179 GLY A N 1
ATOM 1422 C CA . GLY A 1 179 ? 21.419 -5.840 -13.142 1.00 87.62 179 GLY A CA 1
ATOM 1423 C C . GLY A 1 179 ? 21.048 -6.692 -11.922 1.00 87.62 179 GLY A C 1
ATOM 1424 O O . GLY A 1 179 ? 20.642 -7.852 -12.041 1.00 87.62 179 GLY A O 1
ATOM 1425 N N . LYS A 1 180 ? 21.202 -6.096 -10.732 1.00 88.06 180 LYS A N 1
ATOM 1426 C CA . LYS A 1 180 ? 20.892 -6.710 -9.430 1.00 88.06 180 LYS A CA 1
ATOM 1427 C C . LYS A 1 180 ? 19.507 -6.323 -8.890 1.00 88.06 180 LYS A C 1
ATOM 1429 O O . LYS A 1 180 ? 19.261 -6.512 -7.707 1.00 88.06 180 LYS A O 1
ATOM 1434 N N . CYS A 1 181 ? 18.620 -5.753 -9.710 1.00 90.88 181 CYS A N 1
ATOM 1435 C CA . CYS A 1 181 ? 17.260 -5.456 -9.265 1.00 90.88 181 CYS A CA 1
ATOM 1436 C C . CYS A 1 181 ? 16.512 -6.753 -8.921 1.00 90.88 181 CYS A C 1
ATOM 1438 O O . CYS A 1 181 ? 16.683 -7.766 -9.601 1.00 90.88 181 CYS A O 1
ATOM 1440 N N . GLU A 1 182 ? 15.708 -6.716 -7.859 1.00 89.69 182 GLU A N 1
ATOM 1441 C CA . GLU A 1 182 ? 14.913 -7.851 -7.361 1.00 89.69 182 GLU A CA 1
ATOM 1442 C C . GLU A 1 182 ? 13.413 -7.524 -7.304 1.00 89.69 182 GLU A C 1
ATOM 1444 O O . GLU A 1 182 ? 12.609 -8.314 -6.817 1.00 89.69 182 GLU A O 1
ATOM 1449 N N . ILE A 1 183 ? 13.015 -6.350 -7.802 1.00 91.00 183 ILE A N 1
ATOM 1450 C CA . ILE A 1 183 ? 11.619 -5.916 -7.779 1.00 91.00 183 ILE A CA 1
ATOM 1451 C C . ILE A 1 183 ? 10.823 -6.714 -8.812 1.00 91.00 183 ILE A C 1
ATOM 1453 O O . ILE A 1 183 ? 11.223 -6.823 -9.973 1.00 91.00 183 ILE A O 1
ATOM 1457 N N . VAL A 1 184 ? 9.672 -7.238 -8.390 1.00 93.12 184 VAL A N 1
ATOM 1458 C CA . VAL A 1 184 ? 8.729 -7.940 -9.262 1.00 93.12 184 VAL A CA 1
ATOM 1459 C C . VAL A 1 184 ? 7.468 -7.112 -9.423 1.00 93.12 184 VAL A C 1
ATOM 1461 O O . VAL A 1 184 ? 6.814 -6.786 -8.434 1.00 93.12 184 VAL A O 1
ATOM 1464 N N . PHE A 1 185 ? 7.127 -6.778 -10.662 1.00 93.50 185 PHE A N 1
ATOM 1465 C CA . PHE A 1 185 ? 5.936 -6.005 -10.995 1.00 93.50 185 PHE A CA 1
ATOM 1466 C C . PHE A 1 185 ? 4.776 -6.917 -11.374 1.00 93.50 185 PHE A C 1
ATOM 1468 O O . PHE A 1 185 ? 4.993 -8.045 -11.808 1.00 93.50 185 PHE A O 1
ATOM 1475 N N . SER A 1 186 ? 3.553 -6.419 -11.234 1.00 91.38 186 SER A N 1
ATOM 1476 C CA . SER A 1 186 ? 2.357 -7.098 -11.756 1.00 91.38 186 SER A CA 1
ATOM 1477 C C . SER A 1 186 ? 1.816 -6.451 -13.031 1.00 91.38 186 SER A C 1
ATOM 1479 O O . SER A 1 186 ? 0.978 -7.039 -13.699 1.00 91.38 186 SER A O 1
ATOM 1481 N N . LEU A 1 187 ? 2.324 -5.272 -13.403 1.00 91.50 187 LEU A N 1
ATOM 1482 C CA . LEU A 1 187 ? 1.994 -4.594 -14.653 1.00 91.50 187 LEU A CA 1
ATOM 1483 C C . LEU A 1 187 ? 3.259 -4.400 -15.489 1.00 91.50 187 LEU A C 1
ATOM 1485 O O . LEU A 1 187 ? 4.286 -3.932 -14.991 1.00 91.50 187 LEU A O 1
ATOM 1489 N N . VAL A 1 188 ? 3.171 -4.732 -16.774 1.00 91.69 188 VAL A N 1
ATOM 1490 C CA . VAL A 1 188 ? 4.286 -4.587 -17.721 1.00 91.69 188 VAL A CA 1
ATOM 1491 C C . VAL A 1 188 ? 4.637 -3.116 -17.925 1.00 91.69 188 VAL A C 1
ATOM 1493 O O . VAL A 1 188 ? 5.813 -2.766 -17.957 1.00 91.69 188 VAL A O 1
ATOM 1496 N N . GLU A 1 189 ? 3.635 -2.238 -17.971 1.00 91.69 189 GLU A N 1
ATOM 1497 C CA . GLU A 1 189 ? 3.819 -0.785 -18.073 1.00 91.69 189 GLU A CA 1
ATOM 1498 C C . GLU A 1 189 ? 4.642 -0.208 -16.910 1.00 91.69 189 GLU A C 1
ATOM 1500 O O . GLU A 1 189 ? 5.456 0.703 -17.094 1.00 91.69 189 GLU A O 1
ATOM 1505 N N . ASP A 1 190 ? 4.463 -0.762 -15.708 1.00 93.25 190 ASP A N 1
ATOM 1506 C CA . ASP A 1 190 ? 5.212 -0.359 -14.522 1.00 93.25 190 ASP A CA 1
ATOM 1507 C C . ASP A 1 190 ? 6.652 -0.859 -14.571 1.00 93.25 190 ASP A C 1
ATOM 1509 O O . ASP A 1 190 ? 7.563 -0.101 -14.233 1.00 93.25 190 ASP A O 1
ATOM 1513 N N . LEU A 1 191 ? 6.877 -2.089 -15.046 1.00 93.50 191 LEU A N 1
ATOM 1514 C CA . LEU A 1 191 ? 8.225 -2.598 -15.299 1.00 93.50 191 LEU A CA 1
ATOM 1515 C C . LEU A 1 191 ? 8.935 -1.773 -16.382 1.00 93.50 191 LEU A C 1
ATOM 1517 O O . LEU A 1 191 ? 10.107 -1.430 -16.228 1.00 93.50 191 LEU A O 1
ATOM 1521 N N . LEU A 1 192 ? 8.233 -1.422 -17.459 1.00 92.25 192 LEU A N 1
ATOM 1522 C CA . LEU A 1 192 ? 8.775 -0.611 -18.544 1.00 92.25 192 LEU A CA 1
ATOM 1523 C C . LEU A 1 192 ? 9.198 0.763 -18.034 1.00 92.25 192 LEU A C 1
ATOM 1525 O O . LEU A 1 192 ? 10.345 1.166 -18.221 1.00 92.25 192 LEU A O 1
ATOM 1529 N N . TYR A 1 193 ? 8.318 1.438 -17.296 1.00 92.31 193 TYR A N 1
ATOM 1530 C CA . TYR A 1 193 ? 8.661 2.700 -16.654 1.00 92.31 193 TYR A CA 1
ATOM 1531 C C . TYR A 1 193 ? 9.814 2.550 -15.656 1.00 92.31 193 TYR A C 1
ATOM 1533 O O . TYR A 1 193 ? 10.726 3.372 -15.648 1.00 92.31 193 TYR A O 1
ATOM 1541 N N . HIS A 1 194 ? 9.813 1.499 -14.834 1.00 92.38 194 HIS A N 1
ATOM 1542 C CA . HIS A 1 194 ? 10.881 1.243 -13.872 1.00 92.38 194 HIS A CA 1
ATOM 1543 C C . HIS A 1 194 ? 12.254 1.170 -14.543 1.00 92.38 194 HIS A C 1
ATOM 1545 O O . HIS A 1 194 ? 13.219 1.751 -14.049 1.00 92.38 194 HIS A O 1
ATOM 1551 N N . VAL A 1 195 ? 12.342 0.459 -15.665 1.00 91.38 195 VAL A N 1
ATOM 1552 C CA . VAL A 1 195 ? 13.614 0.194 -16.337 1.00 91.38 195 VAL A CA 1
ATOM 1553 C C . VAL A 1 195 ? 14.071 1.358 -17.206 1.00 91.38 195 VAL A C 1
ATOM 1555 O O . VAL A 1 195 ? 15.268 1.632 -17.258 1.00 91.38 195 VAL A O 1
ATOM 1558 N N . LEU A 1 196 ? 13.142 2.013 -17.900 1.00 89.38 196 LEU A N 1
ATOM 1559 C CA . LEU A 1 196 ? 13.475 2.966 -18.957 1.00 89.38 196 LEU A CA 1
ATOM 1560 C C . LEU A 1 196 ? 13.373 4.430 -18.524 1.00 89.38 196 LEU A C 1
ATOM 1562 O O . LEU A 1 196 ? 14.147 5.256 -18.999 1.00 89.38 196 LEU A O 1
ATOM 1566 N N . GLU A 1 197 ? 12.440 4.743 -17.628 1.00 85.81 197 GLU A N 1
ATOM 1567 C CA . GLU A 1 197 ? 12.063 6.124 -17.302 1.00 85.81 197 GLU A CA 1
ATOM 1568 C C . GLU A 1 197 ? 12.394 6.509 -15.856 1.00 85.81 197 GLU A C 1
ATOM 1570 O O . GLU A 1 197 ? 12.514 7.689 -15.528 1.00 85.81 197 GLU A O 1
ATOM 1575 N N . SER A 1 198 ? 12.497 5.528 -14.957 1.00 80.81 198 SER A N 1
ATOM 1576 C CA . SER A 1 198 ? 12.732 5.790 -13.541 1.00 80.81 198 SER A CA 1
ATOM 1577 C C . SER A 1 198 ? 14.217 5.978 -13.232 1.00 80.81 198 SER A C 1
ATOM 1579 O O . SER A 1 198 ? 15.081 5.311 -13.794 1.00 80.81 198 SER A O 1
ATOM 1581 N N . GLU A 1 199 ? 14.520 6.813 -12.238 1.00 78.31 199 GLU A N 1
ATOM 1582 C CA . GLU A 1 199 ? 15.891 7.050 -11.756 1.00 78.31 199 GLU A CA 1
ATOM 1583 C C . GLU A 1 199 ? 16.520 5.824 -11.060 1.00 78.31 199 GLU A C 1
ATOM 1585 O O . GLU A 1 199 ? 17.675 5.862 -10.638 1.00 78.31 199 GLU A O 1
ATOM 1590 N N . ASN A 1 200 ? 15.781 4.715 -10.925 1.00 78.88 200 ASN A N 1
ATOM 1591 C CA . ASN A 1 200 ? 16.282 3.504 -10.276 1.00 78.88 200 ASN A CA 1
ATOM 1592 C C . ASN A 1 200 ? 17.325 2.771 -11.129 1.00 78.88 200 ASN A C 1
ATOM 1594 O O . ASN A 1 200 ? 18.143 2.021 -10.585 1.00 78.88 200 ASN A O 1
ATOM 1598 N N . HIS A 1 201 ? 17.297 2.950 -12.453 1.00 84.12 201 HIS A N 1
ATOM 1599 C CA . HIS A 1 201 ? 18.223 2.313 -13.383 1.00 84.12 201 HIS A CA 1
ATOM 1600 C C . HIS A 1 201 ? 18.867 3.355 -14.293 1.00 84.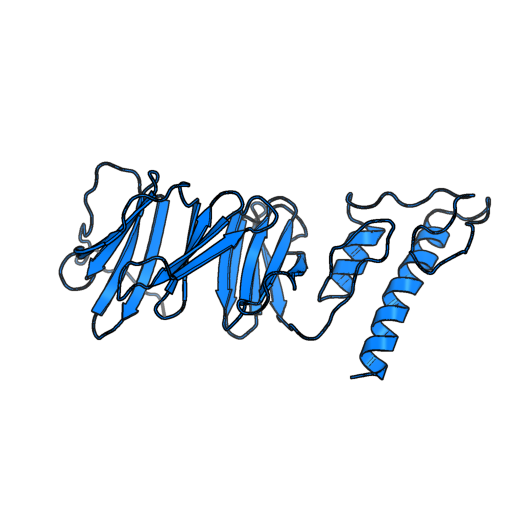12 201 HIS A C 1
ATOM 1602 O O . HIS A 1 201 ? 18.200 4.159 -14.931 1.00 84.12 201 HIS A O 1
ATOM 1608 N N . ASN A 1 202 ? 20.196 3.316 -14.373 1.00 79.69 202 ASN A N 1
ATOM 1609 C CA . ASN A 1 202 ? 20.933 4.129 -15.329 1.00 79.69 202 ASN A CA 1
ATOM 1610 C C . ASN A 1 202 ? 21.041 3.370 -16.647 1.00 79.69 202 ASN A C 1
ATOM 1612 O O . ASN A 1 202 ? 21.581 2.259 -16.681 1.00 79.69 202 ASN A O 1
ATOM 1616 N N . LEU A 1 203 ? 20.559 3.982 -17.731 1.00 77.94 203 LEU A N 1
ATOM 1617 C CA . LEU A 1 203 ? 20.677 3.383 -19.051 1.00 77.94 203 LEU A CA 1
ATOM 1618 C C . LEU A 1 203 ? 22.159 3.207 -19.439 1.00 77.94 203 LEU A C 1
ATOM 1620 O O . LEU A 1 203 ? 22.974 4.120 -19.254 1.00 77.94 203 LEU A O 1
ATOM 1624 N N . PRO A 1 204 ? 22.521 2.032 -19.974 1.00 80.44 204 PRO A N 1
ATOM 1625 C CA . PRO A 1 204 ? 23.885 1.716 -20.368 1.00 80.44 204 PRO A CA 1
ATOM 1626 C C . PRO A 1 204 ? 24.343 2.594 -21.540 1.00 80.44 204 PRO A C 1
ATOM 1628 O O . PRO A 1 204 ? 23.561 2.961 -22.416 1.00 80.44 204 PRO A O 1
ATOM 1631 N N . ARG A 1 205 ? 25.637 2.931 -21.571 1.00 78.31 205 ARG A N 1
ATOM 1632 C CA . ARG A 1 205 ? 26.244 3.708 -22.667 1.00 78.31 205 ARG A CA 1
ATOM 1633 C C . ARG A 1 205 ? 26.604 2.806 -23.852 1.00 78.31 205 ARG A C 1
ATOM 1635 O O . ARG A 1 205 ? 26.827 1.605 -23.678 1.00 78.31 205 ARG A O 1
ATOM 1642 N N . ALA A 1 206 ? 26.736 3.395 -25.040 1.00 75.88 206 ALA A N 1
ATOM 1643 C CA . ALA A 1 206 ? 27.283 2.706 -26.207 1.00 75.88 206 ALA A CA 1
ATOM 1644 C C . ALA A 1 206 ? 28.643 2.056 -25.871 1.00 75.88 206 ALA A C 1
ATOM 1646 O O . ALA A 1 206 ? 29.437 2.608 -25.106 1.00 75.88 206 ALA A O 1
ATOM 1647 N N . GLY A 1 207 ? 28.880 0.844 -26.377 1.00 77.44 207 GLY A N 1
ATOM 1648 C CA . GLY A 1 207 ? 30.069 0.044 -26.073 1.00 77.44 207 GLY A CA 1
ATOM 1649 C C . GLY A 1 207 ? 29.973 -0.846 -24.828 1.00 77.44 207 GLY A C 1
ATOM 1650 O O . GLY A 1 207 ? 30.827 -1.719 -24.656 1.00 77.44 207 GLY A O 1
ATOM 1651 N N . SER A 1 208 ? 28.952 -0.676 -23.981 1.00 86.31 208 SER A N 1
ATOM 1652 C CA . SER A 1 208 ? 28.719 -1.542 -22.816 1.00 86.31 208 SER A CA 1
ATOM 1653 C C . SER A 1 208 ? 27.851 -2.763 -23.150 1.00 86.31 208 SER A C 1
ATOM 1655 O O . SER A 1 208 ? 27.239 -2.845 -24.215 1.00 86.31 208 SER A O 1
ATOM 1657 N N . ILE A 1 209 ? 27.842 -3.754 -22.257 1.00 88.62 209 ILE A N 1
ATOM 1658 C CA . ILE A 1 209 ? 27.010 -4.957 -22.389 1.00 88.62 209 ILE A CA 1
ATOM 1659 C C . ILE A 1 209 ? 25.632 -4.669 -21.796 1.00 88.62 209 ILE A C 1
ATOM 1661 O O . ILE A 1 209 ? 25.521 -3.982 -20.779 1.00 88.62 209 ILE A O 1
ATOM 1665 N N . CYS A 1 210 ? 24.588 -5.207 -22.426 1.00 90.25 210 CYS A N 1
ATOM 1666 C CA . CYS A 1 210 ? 23.233 -5.137 -21.906 1.00 90.25 210 CYS A CA 1
ATOM 1667 C C . CYS A 1 210 ? 23.177 -5.683 -20.462 1.00 90.25 210 CYS A C 1
ATOM 1669 O O . CYS A 1 210 ? 23.550 -6.832 -20.233 1.00 90.25 210 CYS A O 1
ATOM 1671 N N . PRO A 1 211 ? 22.696 -4.901 -19.481 1.00 89.75 211 PRO A N 1
ATOM 1672 C CA . PRO A 1 211 ? 22.638 -5.318 -18.079 1.00 89.75 211 PRO A CA 1
ATOM 1673 C C . PRO A 1 211 ? 21.483 -6.285 -17.776 1.00 89.75 211 PRO A C 1
ATOM 1675 O O . PRO A 1 211 ? 21.299 -6.678 -16.625 1.00 89.75 211 PRO A O 1
ATOM 1678 N N . TRP A 1 212 ? 20.686 -6.665 -18.775 1.00 91.62 212 TRP A N 1
ATOM 1679 C CA . TRP A 1 212 ? 19.632 -7.662 -18.619 1.00 91.62 212 TRP A CA 1
ATOM 1680 C C . TRP A 1 212 ? 20.250 -9.051 -18.397 1.00 91.62 212 TRP A C 1
ATOM 1682 O O . TRP A 1 212 ? 21.032 -9.503 -19.228 1.00 91.62 212 TRP A O 1
ATOM 1692 N N . ARG A 1 213 ? 19.901 -9.757 -17.308 1.00 88.38 213 ARG A N 1
ATOM 1693 C CA . ARG A 1 213 ? 20.609 -10.974 -16.828 1.00 88.38 213 ARG A CA 1
ATOM 1694 C C . ARG A 1 213 ? 20.878 -12.055 -17.887 1.00 88.38 213 ARG A C 1
ATOM 1696 O O . ARG A 1 213 ? 21.884 -12.754 -17.796 1.00 88.38 213 ARG A O 1
ATOM 1703 N N . LYS A 1 214 ? 19.983 -12.223 -18.865 1.00 86.69 214 LYS A N 1
ATOM 1704 C CA . LYS A 1 214 ? 20.106 -13.230 -19.940 1.00 86.69 214 LYS A CA 1
ATOM 1705 C C . LYS A 1 214 ? 20.560 -12.656 -21.285 1.00 86.69 214 LYS A C 1
ATOM 1707 O O . LYS A 1 214 ? 20.754 -13.415 -22.231 1.00 86.69 214 LYS A O 1
ATOM 1712 N N . CYS A 1 215 ? 20.749 -11.343 -21.388 1.00 90.25 215 CYS A N 1
ATOM 1713 C CA . CYS A 1 215 ? 21.216 -10.704 -22.609 1.00 90.25 215 CYS A CA 1
ATOM 1714 C C . CYS A 1 215 ? 22.744 -10.602 -22.605 1.00 90.25 215 CYS A C 1
ATOM 1716 O O . CYS A 1 215 ? 23.352 -10.173 -21.630 1.00 90.25 215 CYS A O 1
ATOM 1718 N N . ARG A 1 216 ? 23.373 -10.976 -23.721 1.00 88.69 216 ARG A N 1
ATOM 1719 C CA . ARG A 1 216 ? 24.826 -10.831 -23.929 1.00 88.69 216 ARG A CA 1
ATOM 1720 C C . ARG A 1 216 ? 25.165 -9.847 -25.047 1.00 88.69 216 ARG A C 1
ATOM 1722 O O . ARG A 1 216 ? 26.313 -9.772 -25.475 1.00 88.69 216 ARG A O 1
ATOM 1729 N N . VAL A 1 217 ? 24.172 -9.105 -25.538 1.00 90.88 217 VAL A N 1
ATOM 1730 C CA . VAL A 1 217 ? 24.373 -8.123 -26.604 1.00 90.88 217 VAL A CA 1
ATOM 1731 C C . VAL A 1 217 ? 25.244 -6.989 -26.078 1.00 90.88 217 VAL A C 1
ATOM 1733 O O . VAL A 1 217 ? 24.966 -6.403 -25.030 1.00 90.88 217 VAL A O 1
ATOM 1736 N N . LYS A 1 218 ? 26.306 -6.684 -26.821 1.00 90.19 218 LYS A N 1
ATOM 1737 C CA . LYS A 1 218 ? 27.129 -5.497 -26.610 1.00 90.19 218 LYS A CA 1
ATOM 1738 C C . LYS A 1 218 ? 26.584 -4.376 -27.482 1.00 90.19 218 LYS A C 1
ATOM 1740 O O . LYS A 1 218 ? 26.462 -4.551 -28.693 1.00 90.1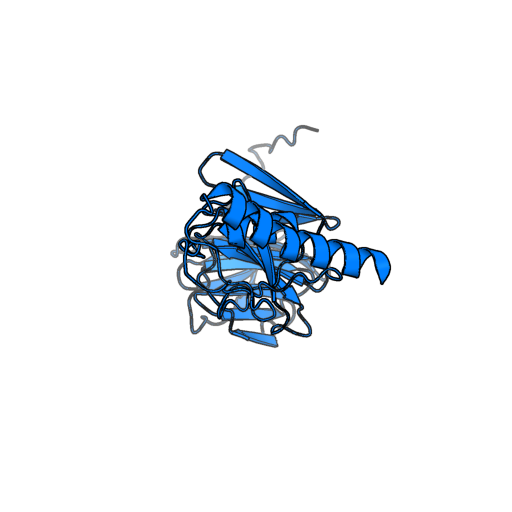9 218 LYS A O 1
ATOM 1745 N N . PHE A 1 219 ? 26.266 -3.237 -26.877 1.00 88.44 219 PHE A N 1
ATOM 1746 C CA . PHE A 1 219 ? 25.794 -2.074 -27.616 1.00 88.44 219 PHE A CA 1
ATOM 1747 C C . PHE A 1 219 ? 26.899 -1.582 -28.542 1.00 88.44 219 PHE A C 1
ATOM 1749 O O . PHE A 1 219 ? 28.022 -1.327 -28.098 1.00 88.44 219 PHE A O 1
ATOM 1756 N N . GLN A 1 220 ? 26.598 -1.474 -29.833 1.00 86.69 220 GLN A N 1
ATOM 1757 C CA . GLN A 1 220 ? 27.572 -0.987 -30.802 1.00 86.69 220 GLN A CA 1
ATOM 1758 C C . GLN A 1 220 ? 27.858 0.499 -30.542 1.00 86.69 220 GLN A C 1
ATOM 1760 O O . GLN A 1 220 ? 27.024 1.223 -30.001 1.00 86.69 220 GLN A O 1
ATOM 1765 N N . MET A 1 221 ? 29.048 0.966 -30.922 1.00 84.44 221 MET A N 1
ATOM 1766 C CA . MET A 1 221 ? 29.463 2.354 -30.667 1.00 84.44 221 MET A CA 1
ATOM 1767 C C . MET A 1 221 ? 28.613 3.390 -31.418 1.00 84.44 221 MET A C 1
ATOM 1769 O O . MET A 1 221 ? 28.533 4.535 -30.991 1.00 84.44 221 MET A O 1
ATOM 1773 N N . ASN A 1 222 ? 27.963 2.987 -32.511 1.00 86.56 222 ASN A N 1
ATOM 1774 C CA . ASN A 1 222 ? 27.059 3.816 -33.309 1.00 86.56 222 ASN A CA 1
ATOM 1775 C C . ASN A 1 222 ? 25.607 3.821 -32.794 1.00 86.56 222 ASN A C 1
ATOM 1777 O O . ASN A 1 222 ? 24.770 4.505 -33.379 1.00 86.56 222 ASN A O 1
ATOM 1781 N N . TRP A 1 223 ? 25.275 3.061 -31.744 1.00 85.19 223 TRP A N 1
ATOM 1782 C CA . TRP A 1 223 ? 23.918 3.069 -31.201 1.00 85.19 223 TRP A CA 1
ATOM 1783 C C . TRP A 1 223 ? 23.645 4.384 -30.478 1.00 85.19 223 TRP A C 1
ATOM 1785 O O . TRP A 1 223 ? 24.365 4.775 -29.557 1.00 85.19 223 TRP A O 1
ATOM 1795 N N . ASN A 1 224 ? 22.565 5.050 -30.877 1.00 86.75 224 ASN A N 1
ATOM 1796 C CA . ASN A 1 224 ? 22.031 6.192 -30.153 1.00 86.75 224 ASN A CA 1
ATOM 1797 C C . ASN A 1 224 ? 21.226 5.718 -28.921 1.00 86.75 224 ASN A C 1
ATOM 1799 O O . ASN A 1 224 ? 21.008 4.523 -28.703 1.00 86.75 224 ASN A O 1
ATOM 1803 N N . LYS A 1 225 ? 20.783 6.669 -28.088 1.00 84.81 225 LYS A N 1
ATOM 1804 C CA . LYS A 1 225 ? 19.990 6.365 -26.883 1.00 84.81 225 LYS A CA 1
ATOM 1805 C C . LYS A 1 225 ? 18.702 5.602 -27.206 1.00 84.81 225 LYS A C 1
ATOM 1807 O O . LYS A 1 225 ? 18.331 4.707 -26.460 1.00 84.81 225 LYS A O 1
ATOM 1812 N N . GLU A 1 226 ? 18.059 5.933 -28.320 1.00 88.69 226 GLU A N 1
ATOM 1813 C CA . GLU A 1 226 ? 16.808 5.319 -28.768 1.00 88.69 226 GLU A CA 1
ATOM 1814 C C . GLU A 1 226 ? 16.988 3.849 -29.176 1.00 88.69 226 GLU A C 1
ATOM 1816 O O . GLU A 1 226 ? 16.191 3.000 -28.796 1.00 88.69 22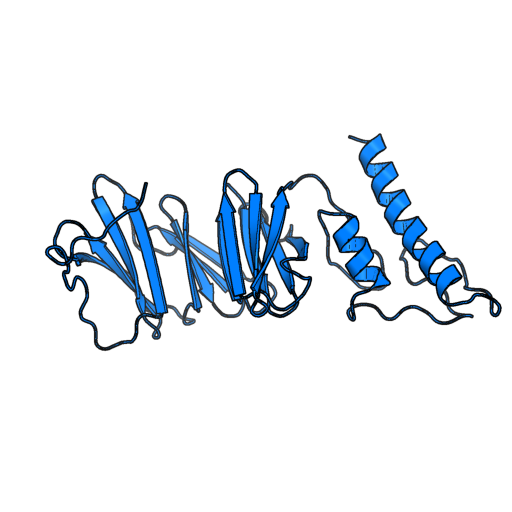6 GLU A O 1
ATOM 1821 N N . ALA A 1 227 ? 18.083 3.497 -29.854 1.00 88.62 227 ALA A N 1
ATOM 1822 C CA . ALA A 1 227 ? 18.396 2.107 -30.186 1.00 88.62 227 ALA A CA 1
ATOM 1823 C C . ALA A 1 227 ? 18.623 1.254 -28.926 1.00 88.62 227 ALA A C 1
ATOM 1825 O O . ALA A 1 227 ? 18.137 0.124 -28.838 1.00 88.62 227 ALA A O 1
ATOM 1826 N N . VAL A 1 228 ? 19.322 1.805 -27.925 1.00 86.69 228 VAL A N 1
ATOM 1827 C CA . VAL A 1 228 ? 19.500 1.151 -26.616 1.00 86.69 228 VAL A CA 1
ATOM 1828 C C . VAL A 1 228 ? 18.154 0.993 -25.902 1.00 86.69 228 VAL A C 1
ATOM 1830 O O . VAL A 1 228 ? 17.869 -0.086 -25.381 1.00 86.69 228 VAL A O 1
ATOM 1833 N N . TYR A 1 229 ? 17.320 2.036 -25.920 1.00 90.19 229 TYR A N 1
ATOM 1834 C CA . TYR A 1 229 ? 15.972 2.032 -25.351 1.00 90.19 229 TYR A CA 1
ATOM 1835 C C . TYR A 1 229 ? 15.108 0.925 -25.965 1.00 90.19 229 TYR A C 1
ATOM 1837 O O . TYR A 1 229 ? 14.633 0.042 -25.252 1.00 90.19 229 TYR A O 1
ATOM 1845 N N . ASN A 1 230 ? 15.005 0.902 -27.296 1.00 90.94 230 ASN A N 1
ATOM 1846 C CA . ASN A 1 230 ? 14.208 -0.067 -28.047 1.00 90.94 230 ASN A CA 1
ATOM 1847 C C . ASN A 1 230 ? 14.685 -1.505 -27.809 1.00 90.94 230 ASN A C 1
ATOM 1849 O O . ASN A 1 230 ? 13.873 -2.418 -27.654 1.00 90.94 230 ASN A O 1
ATOM 1853 N N . HIS A 1 231 ? 16.002 -1.721 -27.716 1.00 91.38 231 HIS A N 1
ATOM 1854 C CA . HIS A 1 231 ? 16.548 -3.034 -27.381 1.00 91.38 231 HIS A CA 1
ATOM 1855 C C . HIS A 1 231 ? 16.126 -3.505 -25.984 1.00 91.38 231 HIS A C 1
ATOM 1857 O O . HIS A 1 231 ? 15.770 -4.669 -25.810 1.00 91.38 231 HIS A O 1
ATOM 1863 N N . ILE A 1 232 ? 16.178 -2.628 -24.977 1.00 89.75 232 ILE A N 1
ATOM 1864 C CA . ILE A 1 232 ? 15.790 -2.986 -23.606 1.00 89.75 232 ILE A CA 1
ATOM 1865 C C . ILE A 1 232 ? 14.277 -3.219 -23.522 1.00 89.75 232 ILE A C 1
ATOM 1867 O O . ILE A 1 232 ? 13.844 -4.208 -22.930 1.00 89.75 232 ILE A O 1
ATOM 1871 N N . GLN A 1 233 ? 13.484 -2.367 -24.171 1.00 91.38 233 GLN A N 1
ATOM 1872 C CA . GLN A 1 233 ? 12.033 -2.511 -24.261 1.00 91.38 233 GLN A CA 1
ATOM 1873 C C . GLN A 1 233 ? 11.622 -3.862 -24.870 1.00 91.38 233 GLN A C 1
ATOM 1875 O O . GLN A 1 233 ? 10.684 -4.492 -24.382 1.00 91.38 233 GLN A O 1
ATOM 1880 N N . ALA A 1 234 ? 12.355 -4.364 -25.869 1.00 91.50 234 ALA A N 1
ATOM 1881 C CA . ALA A 1 234 ? 12.077 -5.665 -26.479 1.00 91.50 234 ALA A CA 1
ATOM 1882 C C . ALA A 1 234 ? 12.174 -6.845 -25.485 1.00 91.50 234 ALA A C 1
ATOM 1884 O O . ALA A 1 234 ? 11.403 -7.803 -25.588 1.00 91.50 234 ALA A O 1
ATOM 1885 N N . HIS A 1 235 ? 13.060 -6.786 -24.480 1.00 90.75 235 HIS A N 1
ATOM 1886 C CA . HIS A 1 235 ? 13.127 -7.821 -23.429 1.00 90.75 235 HIS A CA 1
ATOM 1887 C C . HIS A 1 235 ? 11.882 -7.826 -22.538 1.00 90.75 235 HIS A C 1
ATOM 1889 O O . HIS A 1 235 ? 11.442 -8.879 -22.077 1.00 90.75 235 HIS A O 1
ATOM 1895 N N . ILE A 1 236 ? 11.307 -6.650 -22.297 1.00 89.50 236 ILE A N 1
ATOM 1896 C CA . ILE A 1 236 ? 10.112 -6.498 -21.466 1.00 89.50 236 ILE A CA 1
ATOM 1897 C C . ILE A 1 236 ? 8.882 -7.007 -22.225 1.00 89.50 236 ILE A C 1
ATOM 1899 O O . ILE A 1 236 ? 8.168 -7.865 -21.713 1.00 89.50 236 ILE A O 1
ATOM 1903 N N . ILE A 1 237 ? 8.697 -6.572 -23.475 1.00 89.12 237 ILE A N 1
ATOM 1904 C CA . ILE A 1 237 ? 7.564 -6.991 -24.320 1.00 89.12 237 ILE A CA 1
ATOM 1905 C C . ILE A 1 237 ? 7.600 -8.502 -24.595 1.00 89.12 237 ILE A C 1
ATOM 1907 O O . ILE A 1 237 ? 6.568 -9.166 -24.569 1.00 89.12 237 ILE A O 1
ATOM 1911 N N . SER A 1 238 ? 8.784 -9.083 -24.811 1.00 85.00 238 SER A N 1
ATOM 1912 C CA . SER A 1 238 ? 8.902 -10.542 -24.971 1.00 85.00 238 SER A CA 1
ATOM 1913 C C . SER A 1 238 ? 8.563 -11.320 -23.696 1.00 85.00 238 SER A C 1
ATOM 1915 O O . SER A 1 238 ? 8.083 -12.446 -23.777 1.00 85.00 238 SER A O 1
ATOM 1917 N N . SER A 1 239 ? 8.770 -10.733 -22.514 1.00 79.62 239 SER A N 1
ATOM 1918 C CA . SER A 1 239 ? 8.355 -11.352 -21.249 1.00 79.62 239 SER A CA 1
ATOM 1919 C C . SER A 1 239 ? 6.827 -11.362 -21.101 1.00 79.62 239 SER A C 1
ATOM 1921 O O . SER A 1 239 ? 6.267 -12.326 -20.585 1.00 79.62 239 SER A O 1
ATOM 1923 N N . GLU A 1 240 ? 6.153 -10.318 -21.589 1.00 81.62 240 GLU A N 1
ATOM 1924 C CA . GLU A 1 240 ? 4.690 -10.224 -21.628 1.00 81.62 240 GLU A CA 1
ATOM 1925 C C . GLU A 1 240 ? 4.067 -11.213 -22.618 1.00 81.62 240 GLU A C 1
ATOM 1927 O O . GLU A 1 240 ? 3.124 -11.925 -22.274 1.00 81.62 240 GLU A O 1
ATOM 1932 N N . SER A 1 241 ? 4.609 -11.309 -23.836 1.00 77.75 241 SER A N 1
ATOM 1933 C CA . SER A 1 241 ? 4.082 -12.232 -24.846 1.00 77.75 241 SER A CA 1
ATOM 1934 C C . SER A 1 241 ? 4.219 -13.694 -24.424 1.00 77.75 241 SER A C 1
ATOM 1936 O O . SER A 1 241 ? 3.305 -14.484 -24.657 1.00 77.75 241 SER A O 1
ATOM 1938 N N . LEU A 1 242 ? 5.316 -14.046 -23.743 1.00 73.69 242 LEU A N 1
ATOM 1939 C CA . LEU A 1 242 ? 5.492 -15.369 -23.147 1.00 73.69 242 LEU A CA 1
ATOM 1940 C C . LEU A 1 242 ? 4.416 -15.659 -22.094 1.00 73.69 242 LEU A C 1
ATOM 1942 O O . LEU A 1 242 ? 3.804 -16.721 -22.156 1.00 73.69 242 LEU A O 1
ATOM 1946 N N . TYR A 1 243 ? 4.131 -14.716 -21.192 1.00 75.44 243 TYR A N 1
ATOM 1947 C CA . TYR A 1 243 ? 3.072 -14.875 -20.190 1.00 75.44 243 TYR A CA 1
ATOM 1948 C C . TYR A 1 243 ? 1.695 -15.095 -20.835 1.00 75.44 243 TYR A C 1
ATOM 1950 O O . TYR A 1 243 ? 1.001 -16.055 -20.499 1.00 75.44 243 TYR A O 1
ATOM 1958 N N . ASN A 1 244 ? 1.336 -14.269 -21.823 1.00 74.12 244 ASN A N 1
ATOM 1959 C CA . ASN A 1 244 ? 0.057 -14.380 -22.535 1.00 74.12 244 ASN A CA 1
ATOM 1960 C C . ASN A 1 244 ? -0.072 -15.679 -23.347 1.00 74.12 244 ASN A C 1
ATOM 1962 O O . ASN A 1 244 ? -1.182 -16.111 -23.622 1.00 74.12 244 ASN A O 1
ATOM 1966 N N . SER A 1 245 ? 1.043 -16.305 -23.739 1.00 64.06 245 SER A N 1
ATOM 1967 C CA . SER A 1 245 ? 1.030 -17.604 -24.429 1.00 64.06 245 SER A CA 1
ATOM 1968 C C . SER A 1 245 ? 0.883 -18.810 -23.493 1.00 64.06 245 SER A C 1
ATOM 1970 O O . SER A 1 245 ? 0.557 -19.902 -23.950 1.00 64.06 245 SER A O 1
ATOM 1972 N N . THR A 1 246 ? 1.151 -18.624 -22.197 1.00 58.62 246 THR A N 1
ATOM 1973 C CA . THR A 1 246 ? 1.092 -19.674 -21.165 1.00 58.62 246 THR A CA 1
ATOM 1974 C C . THR A 1 246 ? -0.137 -19.581 -20.257 1.00 58.62 246 THR A C 1
ATOM 1976 O O . THR A 1 246 ? -0.301 -20.447 -19.399 1.00 58.62 246 THR A O 1
ATOM 1979 N N . SER A 1 247 ? -0.948 -18.532 -20.422 1.00 52.22 247 SER A N 1
ATOM 1980 C CA . SER A 1 247 ? -2.192 -18.267 -19.682 1.00 52.22 247 SER A CA 1
ATOM 1981 C C . SER A 1 247 ? -3.400 -18.739 -20.483 1.00 52.22 247 SER A C 1
ATOM 1983 O O . SER A 1 247 ? -4.350 -19.256 -19.858 1.00 52.22 247 SER A O 1
#

Radius of gyration: 22.45 Å; Cα contacts (8 Å, |Δi|>4): 504; chains: 1; bounding box: 58×40×60 Å

Solvent-accessible surface area (backbone atoms only — not comparable to full-atom values): 14072 Å² total; per-residue (Å²): 136,83,84,76,82,63,79,90,71,75,74,87,46,77,90,68,96,63,61,75,63,47,75,52,75,50,78,55,97,93,38,50,35,36,37,41,30,25,68,81,20,43,40,37,37,18,32,54,86,64,66,30,41,78,75,44,76,36,78,70,53,98,58,55,47,74,39,71,38,74,52,89,67,31,39,42,33,34,28,85,36,33,39,39,33,31,33,64,90,78,59,42,77,75,50,77,43,83,45,99,58,62,68,48,29,54,35,62,49,95,66,35,38,39,34,27,16,63,78,7,39,32,41,35,26,33,76,90,44,62,86,57,51,36,37,42,65,38,15,87,60,33,43,32,54,42,54,45,64,57,98,54,33,39,39,22,27,24,89,84,78,40,72,32,74,47,76,67,59,86,78,53,76,46,64,44,46,52,62,87,49,80,57,26,15,49,44,69,70,46,44,50,38,43,59,74,72,32,92,86,40,81,80,79,57,60,64,38,63,47,54,38,77,88,47,81,55,60,40,50,78,84,49,51,74,64,57,54,48,53,57,55,49,50,59,55,54,52,54,50,54,53,50,68,72,74,108

Secondary structure (DSSP, 8-state):
------GGG-------SSPEEEEEEEEETTEEEEEEEETT--EEEEETTTTTEEEEEEPPPSS--SEEEEETTEEEEEETTEEEEEETTT--EEEEEE-SS--SEEEEETTEEEEE-TTSEEEEEESS-TT-EEEEE-GGGS-EEEEEEETTEEEEEETTS-EEEEE--SS--EE--BTT---EES-HHHHHHHHHTSTTSPPPPTTSBP-BTT--PBPPTT--HHHHHHHHHHHHHHHHHHHHHH-

Organism: NCBI:txid2747483

InterPro domains:
  IPR015943 WD40/YVTN repeat-like-containing domain superfamily [G3DSA:2.130.10.10] (14-174)
  IPR036322 WD40-repeat-containing domain superfamily [SSF50978] (11-175)
  IPR042622 Zinc finger protein 106 [PTHR14435] (17-236)

pLDDT: mean 86.85, std 9.62, range [39.28, 96.75]

Mean predicted aligned error: 7.34 Å